Protein AF-A0A4C1YRH6-F1 (afdb_monomer)

Secondary structure (DSSP, 8-state):
-----------PPP-GGGGGGTEEEETTEEEETTT-PBP-S-S-HHHHHHHHHHH-GGGTT--HHHHHHHHHHHHHHHHHHHHHHHHHHHHHHHHHHHHHHHHHHHT--TTHIIIIIHHHHHHHHHHHT-HHHHHHHHTS---HHHHHHHHHHHHHHHHHHHHHHHTTS--EEEEEEEE-TTS-EEEEEEEEEEETTEEEEEEEEEEE--S---HHHHHHHHHHHHHHH--------------

Solvent-accessible surface area (backbone atoms only — not comparable to full-atom values): 14212 Å² total; per-residue (Å²): 141,83,83,81,79,79,77,78,78,77,79,53,68,87,56,82,72,40,36,57,48,35,37,43,77,55,96,87,37,43,28,32,72,85,80,67,48,75,45,94,59,75,68,40,67,72,59,48,42,49,46,30,50,72,79,35,56,97,55,54,87,52,55,51,67,60,34,52,55,50,49,51,52,51,52,51,51,50,51,50,50,51,50,52,52,50,54,51,53,50,50,39,52,49,50,38,46,53,52,24,49,52,37,57,74,71,72,49,66,50,53,47,37,45,76,43,52,49,55,54,55,35,53,52,32,38,73,76,73,31,63,69,60,20,56,58,57,66,68,40,61,38,43,41,71,48,25,46,49,46,39,51,51,52,53,49,50,55,50,50,53,51,50,59,52,54,62,75,46,74,67,48,75,47,78,48,82,47,61,49,97,85,66,48,49,24,42,38,30,38,36,39,31,74,52,95,97,42,79,45,75,47,79,76,45,77,43,78,51,93,78,72,84,49,71,68,53,50,51,53,52,47,56,59,48,50,60,74,74,40,91,62,84,79,76,80,77,80,82,78,81,81,130

Structure (mmCIF, N/CA/C/O backbone):
data_AF-A0A4C1YRH6-F1
#
_entry.id   AF-A0A4C1YRH6-F1
#
loop_
_atom_site.group_PDB
_atom_site.id
_atom_site.type_symbol
_atom_site.label_atom_id
_atom_site.label_alt_id
_atom_site.label_comp_id
_atom_site.label_asym_id
_atom_site.label_entity_id
_atom_site.label_seq_id
_atom_site.pdbx_PDB_ins_code
_atom_site.Cartn_x
_atom_site.Cartn_y
_atom_site.Cartn_z
_atom_site.occupancy
_atom_site.B_iso_or_equiv
_atom_site.auth_seq_id
_atom_site.auth_comp_id
_atom_site.auth_asym_id
_atom_site.auth_atom_id
_atom_site.pdbx_PDB_model_num
ATOM 1 N N . MET A 1 1 ? 69.753 -11.108 -7.682 1.00 41.31 1 MET A N 1
ATOM 2 C CA . MET A 1 1 ? 68.999 -9.866 -7.962 1.00 41.31 1 MET A CA 1
ATOM 3 C C . MET A 1 1 ? 68.171 -10.077 -9.214 1.00 41.31 1 MET A C 1
ATOM 5 O O . MET A 1 1 ? 68.754 -10.371 -10.244 1.00 41.31 1 MET A O 1
ATOM 9 N N . SER A 1 2 ? 66.847 -9.977 -9.131 1.00 33.50 2 SER A N 1
ATOM 10 C CA . SER A 1 2 ? 65.949 -9.748 -10.276 1.00 33.50 2 SER A CA 1
ATOM 11 C C . SER A 1 2 ? 64.596 -9.346 -9.700 1.00 33.50 2 SER A C 1
ATOM 13 O O . SER A 1 2 ? 63.724 -10.175 -9.471 1.00 33.50 2 SER A O 1
ATOM 15 N N . SER A 1 3 ? 64.490 -8.066 -9.344 1.00 31.69 3 SER A N 1
ATOM 16 C CA . SER A 1 3 ? 63.248 -7.467 -8.865 1.00 31.69 3 SER A CA 1
ATOM 17 C C . SER A 1 3 ? 62.354 -7.217 -10.076 1.00 31.69 3 SER A C 1
ATOM 19 O O . SER A 1 3 ? 62.693 -6.413 -10.944 1.00 31.69 3 SER A O 1
ATOM 21 N N . SER A 1 4 ? 61.248 -7.951 -10.168 1.00 37.53 4 SER A N 1
ATOM 22 C CA . SER A 1 4 ? 60.221 -7.765 -11.189 1.00 37.53 4 SER A CA 1
ATOM 23 C C . SER A 1 4 ? 59.503 -6.445 -10.909 1.00 37.53 4 SER A C 1
ATOM 25 O O . SER A 1 4 ? 58.687 -6.337 -9.993 1.00 37.53 4 SER A O 1
ATOM 27 N N . THR A 1 5 ? 59.826 -5.403 -11.669 1.00 35.78 5 THR A N 1
ATOM 28 C CA . THR A 1 5 ? 59.147 -4.112 -11.575 1.00 35.78 5 THR A CA 1
ATOM 29 C C . THR A 1 5 ? 57.737 -4.237 -12.149 1.00 35.78 5 THR A C 1
ATOM 31 O O . THR A 1 5 ? 57.513 -4.175 -13.354 1.00 35.78 5 THR A O 1
ATOM 34 N N . VAL A 1 6 ? 56.749 -4.395 -11.266 1.00 40.41 6 VAL A N 1
ATOM 35 C CA . VAL A 1 6 ? 55.335 -4.221 -11.612 1.00 40.41 6 VAL A CA 1
ATOM 36 C C . VAL A 1 6 ? 55.138 -2.761 -12.024 1.00 40.41 6 VAL A C 1
ATOM 38 O O . VAL A 1 6 ? 55.092 -1.859 -11.183 1.00 40.41 6 VAL A O 1
ATOM 41 N N . SER A 1 7 ? 55.048 -2.502 -13.331 1.00 42.25 7 SER A N 1
ATOM 42 C CA . SER A 1 7 ? 54.717 -1.174 -13.839 1.00 42.25 7 SER A CA 1
ATOM 43 C C . SER A 1 7 ? 53.292 -0.830 -13.406 1.00 42.25 7 SER A C 1
ATOM 45 O O . SER A 1 7 ? 52.324 -1.374 -13.939 1.00 42.25 7 SER A O 1
ATOM 47 N N . LYS A 1 8 ? 53.142 0.075 -12.435 1.00 42.75 8 LYS A N 1
ATOM 48 C CA . LYS A 1 8 ? 51.844 0.668 -12.099 1.00 42.75 8 LYS A CA 1
ATOM 49 C C . LYS A 1 8 ? 51.336 1.415 -13.334 1.00 42.75 8 LYS A C 1
ATOM 51 O O . LYS A 1 8 ? 51.821 2.503 -13.647 1.00 42.75 8 LYS A O 1
ATOM 56 N N . THR A 1 9 ? 50.381 0.842 -14.061 1.00 50.62 9 THR A N 1
ATOM 57 C CA . THR A 1 9 ? 49.730 1.500 -15.197 1.00 50.62 9 THR A CA 1
ATOM 58 C C . THR A 1 9 ? 49.014 2.742 -14.673 1.00 50.62 9 THR A C 1
ATOM 60 O O . THR A 1 9 ? 47.982 2.649 -14.011 1.00 50.62 9 THR A O 1
ATOM 63 N N . LYS A 1 10 ? 49.582 3.928 -14.926 1.00 55.44 10 LYS A N 1
ATOM 64 C CA . LYS A 1 10 ? 48.948 5.209 -14.588 1.00 55.44 10 LYS A CA 1
ATOM 65 C C . LYS A 1 10 ? 47.578 5.264 -15.273 1.00 55.44 10 LYS A C 1
ATOM 67 O O . LYS A 1 10 ? 47.508 5.362 -16.500 1.00 55.44 10 LYS A O 1
ATOM 72 N N . LYS A 1 11 ? 46.492 5.200 -14.494 1.00 59.91 11 LYS A N 1
ATOM 73 C CA . LYS A 1 11 ? 45.141 5.479 -14.994 1.00 59.91 11 LYS A CA 1
ATOM 74 C C . LYS A 1 11 ? 45.103 6.947 -15.422 1.00 59.91 11 LYS A C 1
ATOM 76 O O . LYS A 1 11 ? 45.266 7.841 -14.595 1.00 59.91 11 LYS A O 1
ATOM 81 N N . ARG A 1 12 ? 44.976 7.183 -16.728 1.00 68.00 12 ARG A N 1
ATOM 82 C CA . ARG A 1 12 ? 44.814 8.528 -17.294 1.00 68.00 12 ARG A CA 1
ATOM 83 C C . ARG A 1 12 ? 43.422 9.036 -16.917 1.00 68.00 12 ARG A C 1
ATOM 85 O O . ARG A 1 12 ? 42.456 8.296 -17.085 1.00 68.00 12 ARG A O 1
ATOM 92 N N . LYS A 1 13 ? 43.352 10.249 -16.367 1.00 74.88 13 LYS A N 1
ATOM 93 C CA . LYS A 1 13 ? 42.086 10.928 -16.063 1.00 74.88 13 LYS A CA 1
ATOM 94 C C . LYS A 1 13 ? 41.478 11.481 -17.353 1.00 74.88 13 LYS A C 1
ATOM 96 O O . LYS A 1 13 ? 42.197 11.655 -18.337 1.00 74.88 13 LYS A O 1
ATOM 101 N N . TYR A 1 14 ? 40.172 11.714 -17.335 1.00 79.00 14 TYR A N 1
ATOM 102 C CA . TYR A 1 14 ? 39.481 12.384 -18.427 1.00 79.00 14 TYR A CA 1
ATOM 103 C C . TYR A 1 14 ? 40.008 13.812 -18.614 1.00 79.00 14 TYR A C 1
ATOM 105 O O . TYR A 1 14 ? 40.343 14.486 -17.639 1.00 79.00 14 TYR A O 1
ATOM 113 N N . ASP A 1 15 ? 40.080 14.241 -19.869 1.00 80.50 15 ASP A N 1
ATOM 114 C CA . ASP A 1 15 ? 40.442 15.593 -20.275 1.00 80.50 15 ASP A CA 1
ATOM 115 C C . ASP A 1 15 ? 39.288 16.152 -21.111 1.00 80.50 15 ASP A C 1
ATOM 117 O O . ASP A 1 15 ? 38.796 15.488 -22.024 1.00 80.50 15 ASP A O 1
ATOM 121 N N . GLU A 1 16 ? 38.847 17.368 -20.805 1.00 79.38 16 GLU A N 1
ATOM 122 C CA . GLU A 1 16 ? 37.701 18.013 -21.453 1.00 79.38 16 GLU A CA 1
ATOM 123 C C . GLU A 1 16 ? 37.927 18.261 -22.957 1.00 79.38 16 GLU A C 1
ATOM 125 O O . GLU A 1 16 ? 36.982 18.358 -23.743 1.00 79.38 16 GLU A O 1
ATOM 130 N N . SER A 1 17 ? 39.186 18.274 -23.410 1.00 81.06 17 SER A N 1
ATOM 131 C CA . SER A 1 17 ? 39.515 18.281 -24.836 1.00 81.06 17 SER A CA 1
ATOM 132 C C . SER A 1 17 ? 39.021 17.030 -25.569 1.00 81.06 17 SER A C 1
ATOM 134 O O . SER A 1 17 ? 38.846 17.082 -26.787 1.00 81.06 17 SER A O 1
ATOM 136 N N . TYR A 1 18 ? 38.730 15.924 -24.875 1.00 84.25 18 TYR A N 1
ATOM 137 C CA . TYR A 1 18 ? 38.258 14.679 -25.492 1.00 84.25 18 TYR A CA 1
ATOM 138 C C . TYR A 1 18 ? 36.834 14.770 -26.044 1.00 84.25 18 TYR A C 1
ATOM 140 O O . TYR A 1 18 ? 36.480 13.979 -26.922 1.00 84.25 18 TYR A O 1
ATOM 148 N N . ILE A 1 19 ? 36.078 15.802 -25.656 1.00 83.44 19 ILE A N 1
ATOM 149 C CA . ILE A 1 19 ? 34.809 16.168 -26.298 1.00 83.44 19 ILE A CA 1
ATOM 150 C C . ILE A 1 19 ? 35.025 16.431 -27.794 1.00 83.44 19 ILE A C 1
ATOM 152 O O . ILE A 1 19 ? 34.205 16.023 -28.609 1.00 83.44 19 ILE A O 1
ATOM 156 N N . SER A 1 20 ? 36.167 17.011 -28.188 1.00 82.19 20 SER A N 1
ATOM 157 C CA . SER A 1 20 ? 36.500 17.233 -29.608 1.00 82.19 20 SER A CA 1
ATOM 158 C C . SER A 1 20 ? 36.723 15.941 -30.403 1.00 82.19 20 SER A C 1
ATOM 160 O O . SER A 1 20 ? 36.673 15.962 -31.627 1.00 82.19 20 SER A O 1
ATOM 162 N N . PHE A 1 21 ? 36.935 14.815 -29.715 1.00 83.62 21 PHE A N 1
ATOM 163 C CA . PHE A 1 21 ? 36.987 13.484 -30.320 1.00 83.62 21 PHE A CA 1
ATOM 164 C C . PHE A 1 21 ? 35.653 12.728 -30.178 1.00 83.62 21 PHE A C 1
ATOM 166 O O . PHE A 1 21 ? 35.574 11.563 -30.561 1.00 83.62 21 PHE A O 1
ATOM 173 N N . GLY A 1 22 ? 34.616 13.363 -29.618 1.00 84.31 22 GLY A N 1
ATOM 174 C CA . GLY A 1 22 ? 33.291 12.783 -29.413 1.00 84.31 22 GLY A CA 1
ATOM 175 C C . GLY A 1 22 ? 33.187 11.821 -28.231 1.00 84.31 22 GLY A C 1
ATOM 176 O O . GLY A 1 22 ? 32.417 10.863 -28.315 1.00 84.31 22 GLY A O 1
ATOM 177 N N . PHE A 1 23 ? 33.949 12.036 -27.153 1.00 87.12 23 PHE A N 1
ATOM 178 C CA . PHE A 1 23 ? 33.948 11.166 -25.970 1.00 87.12 23 PHE A CA 1
ATOM 179 C C . PHE A 1 23 ? 33.550 11.883 -24.683 1.00 87.12 23 PHE A C 1
ATOM 181 O O . PHE A 1 23 ? 33.969 13.013 -24.465 1.00 87.12 23 PHE A O 1
ATOM 188 N N . LEU A 1 24 ? 32.801 11.178 -23.830 1.00 84.88 24 LEU A N 1
ATOM 189 C CA . LEU A 1 24 ? 32.438 11.569 -22.463 1.00 84.88 24 LEU A CA 1
ATOM 190 C C . LEU A 1 24 ? 33.112 10.654 -21.443 1.00 84.88 24 LEU A C 1
ATOM 192 O O . LEU A 1 24 ? 33.399 9.492 -21.745 1.00 84.88 24 LEU A O 1
ATOM 196 N N . ASP A 1 25 ? 33.303 11.151 -20.223 1.00 82.62 25 ASP A N 1
ATOM 197 C CA . ASP A 1 25 ? 33.643 10.296 -19.088 1.00 82.62 25 ASP A CA 1
ATOM 198 C C . ASP A 1 25 ? 32.386 9.656 -18.496 1.00 82.62 25 ASP A C 1
ATOM 200 O O . ASP A 1 25 ? 31.409 10.334 -18.185 1.00 82.62 25 ASP A O 1
ATOM 204 N N . SER A 1 26 ? 32.432 8.346 -18.289 1.00 78.56 26 SER A N 1
ATOM 205 C CA . SER A 1 26 ? 31.440 7.605 -17.520 1.00 78.56 26 SER A CA 1
ATOM 206 C C . SER A 1 26 ? 32.152 6.799 -16.448 1.00 78.56 26 SER A C 1
ATOM 208 O O . SER A 1 26 ? 32.605 5.677 -16.690 1.00 78.56 26 SER A O 1
ATOM 210 N N . ASN A 1 27 ? 32.244 7.374 -15.248 1.00 76.38 27 ASN A N 1
ATOM 211 C CA . ASN A 1 27 ? 32.868 6.760 -14.074 1.00 76.38 27 ASN A CA 1
ATOM 212 C C . ASN A 1 27 ? 34.304 6.257 -14.338 1.00 76.38 27 ASN A C 1
ATOM 214 O O . ASN A 1 27 ? 34.690 5.173 -13.895 1.00 76.38 27 ASN A O 1
ATOM 218 N N . GLY A 1 28 ? 35.106 7.038 -15.069 1.00 75.44 28 GLY A N 1
ATOM 219 C CA . GLY A 1 28 ? 36.503 6.731 -15.375 1.00 75.44 28 GLY A CA 1
ATOM 220 C C . GLY A 1 28 ? 36.717 5.893 -16.639 1.00 75.44 28 GLY A C 1
ATOM 221 O O . GLY A 1 28 ? 37.824 5.384 -16.834 1.00 75.44 28 GLY A O 1
ATOM 222 N N . SER A 1 29 ? 35.690 5.736 -17.482 1.00 79.56 29 SER A N 1
ATOM 223 C CA . SER A 1 29 ? 35.750 5.023 -18.767 1.00 79.56 29 SER A CA 1
ATOM 224 C C . SER A 1 29 ? 35.198 5.887 -19.909 1.00 79.56 29 SER A C 1
ATOM 226 O O . SER A 1 29 ? 34.144 6.500 -19.732 1.00 79.56 29 SER A O 1
ATOM 228 N N . PRO A 1 30 ? 35.869 5.952 -21.078 1.00 82.38 30 PRO A N 1
ATOM 229 C CA . PRO A 1 30 ? 35.421 6.798 -22.178 1.00 82.38 30 PRO A CA 1
ATOM 230 C C . PRO A 1 30 ? 34.230 6.162 -22.899 1.00 82.38 30 PRO A C 1
ATOM 232 O O . PRO A 1 30 ? 34.324 5.026 -23.374 1.00 82.38 30 PRO A O 1
ATOM 235 N N . ILE A 1 31 ? 33.137 6.914 -23.030 1.00 84.75 31 ILE A N 1
ATOM 236 C CA . ILE A 1 31 ? 31.982 6.563 -23.868 1.00 84.75 31 ILE A CA 1
ATOM 237 C C . ILE A 1 31 ? 32.009 7.415 -25.129 1.00 84.75 31 ILE A C 1
ATOM 239 O O . ILE A 1 31 ? 32.045 8.642 -25.046 1.00 84.75 31 ILE A O 1
ATOM 243 N N . CYS A 1 32 ? 31.948 6.781 -26.299 1.00 87.00 32 CYS A N 1
ATOM 244 C CA . CYS A 1 32 ? 31.736 7.512 -27.546 1.00 87.00 32 CYS A CA 1
ATOM 245 C C . CYS A 1 32 ? 30.287 8.016 -27.628 1.00 87.00 32 CYS A C 1
ATOM 247 O O . CYS A 1 32 ? 29.346 7.231 -27.532 1.00 87.00 32 CYS A O 1
ATOM 249 N N . MET A 1 33 ? 30.089 9.310 -27.872 1.00 84.94 33 MET A N 1
ATOM 250 C CA . MET A 1 33 ? 28.762 9.930 -27.983 1.00 84.94 33 MET A CA 1
ATOM 251 C C . MET A 1 33 ? 27.983 9.475 -29.229 1.00 84.94 33 MET A C 1
ATOM 253 O O . MET A 1 33 ? 26.755 9.516 -29.250 1.00 84.94 33 MET A O 1
ATOM 257 N N . LEU A 1 34 ? 28.683 9.032 -30.276 1.00 84.31 34 LEU A N 1
ATOM 258 C CA . LEU A 1 34 ? 28.072 8.667 -31.554 1.00 84.31 34 LEU A CA 1
ATOM 259 C C . LEU A 1 34 ? 27.558 7.220 -31.559 1.00 84.31 34 LEU A C 1
ATOM 261 O O . LEU A 1 34 ? 26.408 6.988 -31.925 1.00 84.31 34 LEU A O 1
ATOM 265 N N . CYS A 1 35 ? 28.371 6.255 -31.112 1.00 85.31 35 CYS A N 1
ATOM 266 C CA . CYS A 1 35 ? 27.980 4.838 -31.050 1.00 85.31 35 CYS A CA 1
ATOM 267 C C . CYS A 1 35 ? 27.587 4.336 -29.655 1.00 85.31 35 CYS A C 1
ATOM 269 O O . CYS A 1 35 ? 27.164 3.188 -29.532 1.00 85.31 35 CYS A O 1
ATOM 271 N N . LYS A 1 36 ? 27.727 5.153 -28.602 1.00 78.69 36 LYS A N 1
ATOM 272 C CA . LYS A 1 36 ? 27.470 4.777 -27.197 1.00 78.69 36 LYS A CA 1
ATOM 273 C C . LYS A 1 36 ? 28.302 3.581 -26.707 1.00 78.69 36 LYS A C 1
ATOM 275 O O . LYS A 1 36 ? 27.955 2.956 -25.708 1.00 78.69 36 LYS A O 1
ATOM 280 N N . LEU A 1 37 ? 29.404 3.263 -27.391 1.00 80.69 37 LEU A N 1
ATOM 281 C CA . LEU A 1 37 ? 30.294 2.169 -27.020 1.00 80.69 37 LEU A CA 1
ATOM 282 C C . LEU A 1 37 ? 31.216 2.603 -25.870 1.00 80.69 37 LEU A C 1
ATOM 284 O O . LEU A 1 37 ? 31.901 3.626 -25.967 1.00 80.69 37 LEU A O 1
ATOM 288 N N . LEU A 1 38 ? 31.257 1.797 -24.807 1.00 73.56 38 LEU A N 1
ATOM 289 C CA . LEU A 1 38 ? 32.260 1.890 -23.746 1.00 73.56 38 LEU A CA 1
ATOM 290 C C . LEU A 1 38 ? 33.590 1.334 -24.259 1.00 73.56 38 LEU A C 1
ATOM 292 O O . LEU A 1 38 ? 33.684 0.158 -24.617 1.00 73.56 38 LEU A O 1
ATOM 296 N N . LEU A 1 39 ? 34.633 2.163 -24.289 1.00 70.06 39 LEU A N 1
ATOM 297 C CA . LEU A 1 39 ? 35.967 1.707 -24.666 1.00 70.06 39 LEU A CA 1
ATOM 298 C C . LEU A 1 39 ? 36.726 1.211 -23.430 1.00 70.06 39 LEU A C 1
ATOM 300 O O . LEU A 1 39 ? 37.077 1.989 -22.550 1.00 70.06 39 LEU A O 1
ATOM 304 N N . ASN A 1 40 ? 37.102 -0.071 -23.426 1.00 62.00 40 ASN A N 1
ATOM 305 C CA . ASN A 1 40 ? 37.988 -0.668 -22.409 1.00 62.00 40 ASN A CA 1
ATOM 306 C C . ASN A 1 40 ? 39.442 -0.153 -22.481 1.00 62.00 40 ASN A C 1
ATOM 308 O O . ASN A 1 40 ? 40.314 -0.582 -21.723 1.00 62.00 40 ASN A O 1
ATOM 312 N N . SER A 1 41 ? 39.751 0.726 -23.434 1.00 59.50 41 SER A N 1
ATOM 313 C CA . SER A 1 41 ? 41.084 1.287 -23.598 1.00 59.50 41 SER A CA 1
ATOM 314 C C . SER A 1 41 ? 41.354 2.406 -22.595 1.00 59.50 41 SER A C 1
ATOM 316 O O . SER A 1 41 ? 40.472 3.201 -22.292 1.00 59.50 41 SER A O 1
ATOM 318 N N . SER A 1 42 ? 42.614 2.529 -22.157 1.00 61.19 42 SER A N 1
ATOM 319 C CA . SER A 1 42 ? 43.102 3.717 -21.445 1.00 61.19 42 SER A CA 1
ATOM 320 C C . SER A 1 42 ? 42.629 5.011 -22.126 1.00 61.19 42 SER A C 1
ATOM 322 O O . SER A 1 42 ? 42.597 5.042 -23.356 1.00 61.19 42 SER A O 1
ATOM 324 N N . MET A 1 43 ? 42.306 6.055 -21.340 1.00 71.81 43 MET A N 1
ATOM 325 C CA . MET A 1 43 ? 41.968 7.436 -21.760 1.00 71.81 43 MET A CA 1
ATOM 326 C C . MET A 1 43 ? 43.113 8.101 -22.548 1.00 71.81 43 MET A C 1
ATOM 328 O O . MET A 1 43 ? 43.734 9.076 -22.141 1.00 71.81 43 MET A O 1
ATOM 332 N N . ALA A 1 44 ? 43.523 7.479 -23.641 1.00 81.06 44 ALA A N 1
ATOM 333 C CA . ALA A 1 44 ? 44.635 7.856 -24.474 1.00 81.06 44 ALA A CA 1
ATOM 334 C C . ALA A 1 44 ? 44.075 8.566 -25.697 1.00 81.06 44 ALA A C 1
ATOM 336 O O . ALA A 1 44 ? 43.437 7.926 -26.531 1.00 81.06 44 ALA A O 1
ATOM 337 N N . SER A 1 45 ? 44.371 9.858 -25.824 1.00 81.50 45 SER A N 1
ATOM 338 C CA . SER A 1 45 ? 43.912 10.710 -26.928 1.00 81.50 45 SER A CA 1
ATOM 339 C C . SER A 1 45 ? 44.073 10.064 -28.310 1.00 81.50 45 SER A C 1
ATOM 341 O O . SER A 1 45 ? 43.134 10.065 -29.096 1.00 81.50 45 SER A O 1
ATOM 343 N N . ALA A 1 46 ? 45.214 9.422 -28.586 1.00 83.81 46 ALA A N 1
ATOM 344 C CA . ALA A 1 46 ? 45.460 8.730 -29.855 1.00 83.81 46 ALA A CA 1
ATOM 345 C C . ALA A 1 46 ? 44.476 7.574 -30.131 1.00 83.81 46 ALA A C 1
ATOM 347 O O . ALA A 1 46 ? 44.096 7.350 -31.277 1.00 83.81 46 ALA A O 1
ATOM 348 N N . LYS A 1 47 ? 44.040 6.844 -29.095 1.00 85.00 47 LYS A N 1
ATOM 349 C CA . LYS A 1 47 ? 43.077 5.739 -29.235 1.00 85.00 47 LYS A CA 1
ATOM 350 C C . LYS A 1 47 ? 41.656 6.256 -29.439 1.00 85.00 47 LYS A C 1
ATOM 352 O O . LYS A 1 47 ? 40.950 5.731 -30.292 1.00 85.00 47 LYS A O 1
ATOM 357 N N . LEU A 1 48 ? 41.272 7.295 -28.694 1.00 85.88 48 LEU A N 1
ATOM 358 C CA . LEU A 1 48 ? 39.975 7.961 -28.845 1.00 85.88 48 LEU A CA 1
ATOM 359 C C . LEU A 1 48 ? 39.843 8.570 -30.247 1.00 85.88 48 LEU A C 1
ATOM 361 O O . LEU A 1 48 ? 38.880 8.294 -30.955 1.00 85.88 48 LEU A O 1
ATOM 365 N N . ARG A 1 49 ? 40.875 9.290 -30.708 1.00 86.06 49 ARG A N 1
ATOM 366 C CA . ARG A 1 49 ? 40.933 9.829 -32.072 1.00 86.06 49 ARG A CA 1
ATOM 367 C C . ARG A 1 49 ? 40.838 8.728 -33.126 1.00 86.06 49 ARG A C 1
ATOM 369 O O . ARG A 1 49 ? 40.002 8.823 -34.013 1.00 86.06 49 ARG A O 1
ATOM 376 N N . ARG A 1 50 ? 41.626 7.653 -32.997 1.00 88.00 50 ARG A N 1
ATOM 377 C CA . ARG A 1 50 ? 41.563 6.520 -33.933 1.00 88.00 50 ARG A CA 1
ATOM 378 C C . ARG A 1 50 ? 40.162 5.911 -33.998 1.00 88.00 50 ARG A C 1
ATOM 380 O O . ARG A 1 50 ? 39.719 5.555 -35.083 1.00 88.00 50 ARG A O 1
ATOM 387 N N . HIS A 1 51 ? 39.465 5.779 -32.868 1.00 88.62 51 HIS A N 1
ATOM 388 C CA . HIS A 1 51 ? 38.085 5.293 -32.863 1.00 88.62 51 HIS A CA 1
ATOM 389 C C . HIS A 1 51 ? 37.159 6.218 -33.659 1.00 88.62 51 HIS A C 1
ATOM 391 O O . HIS A 1 51 ? 36.439 5.723 -34.519 1.00 88.62 51 HIS A O 1
ATOM 397 N N . LEU A 1 52 ? 37.220 7.538 -33.440 1.00 87.56 52 LEU A N 1
ATOM 398 C CA . LEU A 1 52 ? 36.437 8.497 -34.227 1.00 87.56 52 LEU A CA 1
ATOM 399 C C 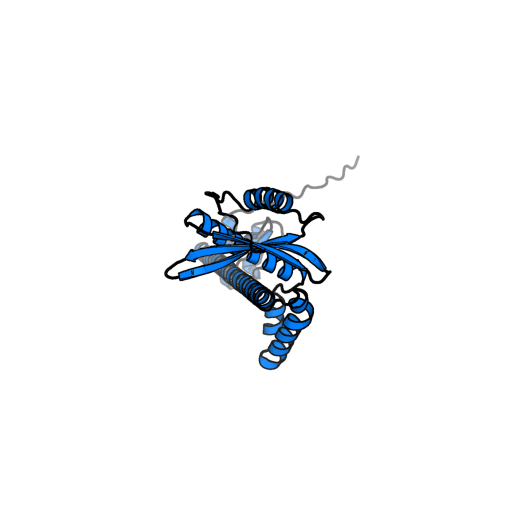. LEU A 1 52 ? 36.726 8.345 -35.729 1.00 87.56 52 LEU A C 1
ATOM 401 O O . LEU A 1 52 ? 35.803 8.209 -36.518 1.00 87.56 52 LEU A O 1
ATOM 405 N N . GLU A 1 53 ? 37.998 8.290 -36.120 1.00 88.81 53 GLU A N 1
ATOM 406 C CA . GLU A 1 53 ? 38.397 8.218 -37.532 1.00 88.81 53 GLU A CA 1
ATOM 407 C C . GLU A 1 53 ? 38.007 6.903 -38.220 1.00 88.81 53 GLU A C 1
ATOM 409 O O . GLU A 1 53 ? 37.725 6.898 -39.414 1.00 88.81 53 GLU A O 1
ATOM 414 N N . THR A 1 54 ? 38.018 5.788 -37.486 1.00 89.44 54 THR A N 1
ATOM 415 C CA . THR A 1 54 ? 37.790 4.450 -38.060 1.00 89.44 54 THR A CA 1
ATOM 416 C C . THR A 1 54 ? 36.341 3.989 -37.969 1.00 89.44 54 THR A C 1
ATOM 418 O O . THR A 1 54 ? 35.860 3.328 -38.883 1.00 89.44 54 THR A O 1
ATOM 421 N N . VAL A 1 55 ? 35.639 4.327 -36.884 1.00 88.00 55 VAL A N 1
ATOM 422 C CA . VAL A 1 55 ? 34.248 3.913 -36.634 1.00 88.00 55 VAL A CA 1
ATOM 423 C C . VAL A 1 55 ? 33.260 4.983 -37.104 1.00 88.00 55 VAL A C 1
ATOM 425 O O . VAL A 1 55 ? 32.136 4.664 -37.487 1.00 88.00 55 VAL A O 1
ATOM 428 N N . HIS A 1 56 ? 33.675 6.252 -37.113 1.00 89.94 56 HIS A N 1
ATOM 429 C CA . HIS A 1 56 ? 32.835 7.397 -37.464 1.00 89.94 56 HIS A CA 1
ATOM 430 C C . HIS A 1 56 ? 33.519 8.340 -38.476 1.00 89.94 56 HIS A C 1
ATOM 432 O O . HIS A 1 56 ? 33.642 9.538 -38.199 1.00 89.94 56 HIS A O 1
ATOM 438 N N . PRO A 1 57 ? 33.933 7.844 -39.661 1.00 87.38 57 PRO A N 1
ATOM 439 C CA . PRO A 1 57 ? 34.663 8.644 -40.653 1.00 87.38 57 PRO A CA 1
ATOM 440 C C . PRO A 1 57 ? 33.901 9.913 -41.070 1.00 87.38 57 PRO A C 1
ATOM 442 O O . PRO A 1 57 ? 34.495 10.980 -41.181 1.00 87.38 57 PRO A O 1
ATOM 445 N N . GLU A 1 58 ? 32.571 9.829 -41.159 1.00 87.94 58 GLU A N 1
ATOM 446 C CA . GLU A 1 58 ? 31.640 10.938 -41.444 1.00 87.94 58 GLU A CA 1
ATOM 447 C C . GLU A 1 58 ? 31.744 12.119 -40.455 1.00 87.94 58 GLU A C 1
ATOM 449 O O . GLU A 1 58 ? 31.314 13.242 -40.730 1.00 87.94 58 GLU A O 1
ATOM 454 N N . SER A 1 59 ? 32.251 11.852 -39.248 1.00 84.38 59 SER A N 1
ATOM 455 C CA . SER A 1 59 ? 32.330 12.810 -38.142 1.00 84.38 59 SER A CA 1
ATOM 456 C C . SER A 1 59 ? 33.762 13.240 -37.811 1.00 84.38 59 SER A C 1
ATOM 458 O O . SER A 1 59 ? 33.950 14.006 -36.870 1.00 84.38 59 SER A O 1
ATOM 460 N N . LYS A 1 60 ? 34.763 12.782 -38.577 1.00 82.88 60 LYS A N 1
ATOM 461 C CA . LYS A 1 60 ? 36.188 13.051 -38.330 1.00 82.88 60 LYS A CA 1
ATOM 462 C C . LYS A 1 60 ? 36.537 14.542 -38.358 1.00 82.88 60 LYS A C 1
ATOM 464 O O . LYS A 1 60 ? 37.269 15.005 -37.490 1.00 82.88 60 LYS A O 1
ATOM 469 N N . ASP A 1 61 ? 35.993 15.276 -39.326 1.00 84.31 61 ASP A N 1
ATOM 470 C CA . ASP A 1 61 ? 36.324 16.690 -39.561 1.00 84.31 61 ASP A CA 1
ATOM 471 C C . ASP A 1 61 ? 35.304 17.655 -38.934 1.00 84.31 61 ASP A C 1
ATOM 473 O O . ASP A 1 61 ? 35.272 18.851 -39.235 1.00 84.31 61 ASP A O 1
ATOM 477 N N . LYS A 1 62 ? 34.416 17.147 -38.071 1.00 86.56 62 LYS A N 1
ATOM 478 C CA . LYS A 1 62 ? 33.426 17.981 -37.388 1.00 86.56 62 LYS A CA 1
ATOM 479 C C . LYS A 1 62 ? 34.099 18.803 -36.292 1.00 86.56 62 LYS A C 1
ATOM 481 O O . LYS A 1 62 ? 35.003 18.344 -35.600 1.00 86.56 62 LYS A O 1
ATOM 486 N N . ASN A 1 63 ? 33.640 20.041 -36.132 1.00 87.00 63 ASN A N 1
ATOM 487 C CA . ASN A 1 63 ? 34.169 20.944 -35.118 1.00 87.00 63 ASN A CA 1
ATOM 488 C C . ASN A 1 63 ? 33.695 20.558 -33.704 1.00 87.00 63 ASN A C 1
ATOM 490 O O . ASN A 1 63 ? 32.765 19.774 -33.521 1.00 87.00 63 ASN A O 1
ATOM 494 N N . LYS A 1 64 ? 34.320 21.159 -32.685 1.00 84.62 64 LYS A N 1
ATOM 495 C CA . LYS A 1 64 ? 33.962 20.936 -31.275 1.00 84.62 64 LYS A CA 1
ATOM 496 C C . LYS A 1 64 ? 32.482 21.245 -30.989 1.00 84.62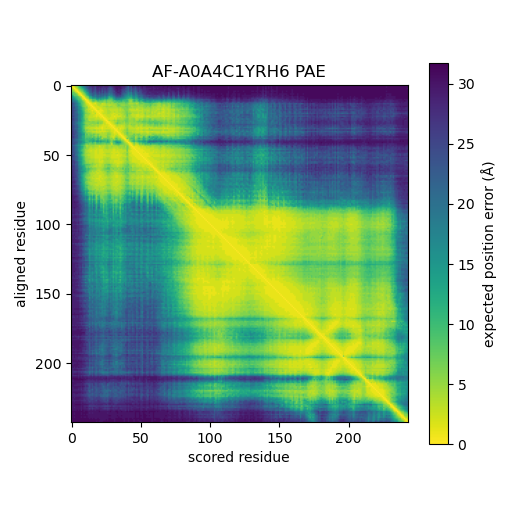 64 LYS A C 1
ATOM 498 O O . LYS A 1 64 ? 31.851 20.527 -30.222 1.00 84.62 64 LYS A O 1
ATOM 503 N N . GLU A 1 65 ? 31.920 22.247 -31.667 1.00 85.81 65 GLU A N 1
ATOM 504 C CA . GLU A 1 65 ? 30.516 22.663 -31.541 1.00 85.81 65 GLU A CA 1
ATOM 505 C C . GLU A 1 65 ? 29.521 21.553 -31.912 1.00 85.81 65 GLU A C 1
ATOM 507 O O . GLU A 1 65 ? 28.495 21.368 -31.259 1.00 85.81 65 GLU A O 1
ATOM 512 N N . PHE A 1 66 ? 29.834 20.765 -32.946 1.00 87.75 66 PHE A N 1
ATOM 513 C CA . PHE A 1 66 ? 29.033 19.606 -33.332 1.00 87.75 66 PHE A CA 1
ATOM 514 C C . PHE A 1 66 ? 28.959 18.567 -32.207 1.00 87.75 66 PHE A C 1
ATOM 516 O O . PHE A 1 66 ? 27.882 18.031 -31.932 1.00 87.75 66 PHE A O 1
ATOM 523 N N . PHE A 1 67 ? 30.088 18.299 -31.547 1.00 86.31 67 PHE A N 1
ATOM 524 C CA . PHE A 1 67 ? 30.153 17.336 -30.450 1.00 86.31 67 PHE A CA 1
ATOM 525 C C . PHE A 1 67 ? 29.482 17.857 -29.179 1.00 86.31 67 PHE A C 1
ATOM 527 O O . PHE A 1 67 ? 28.752 17.092 -28.558 1.00 86.31 67 PHE A O 1
ATOM 534 N N . PHE A 1 68 ? 29.612 19.149 -28.858 1.00 84.62 68 PHE A N 1
ATOM 535 C CA . PHE A 1 68 ? 28.850 19.771 -27.767 1.00 84.62 68 PHE A CA 1
ATOM 536 C C . PHE A 1 68 ? 27.339 19.673 -27.990 1.00 84.62 68 PHE A C 1
ATOM 538 O O . PHE A 1 68 ? 26.606 19.218 -27.116 1.00 84.62 68 PHE A O 1
ATOM 545 N N . ARG A 1 69 ? 26.854 19.981 -29.199 1.00 86.31 69 ARG A N 1
ATOM 546 C CA . ARG A 1 69 ? 25.429 19.811 -29.526 1.00 86.31 69 ARG A CA 1
ATOM 547 C C . ARG A 1 69 ? 24.979 18.353 -29.393 1.00 86.31 69 ARG A C 1
ATOM 549 O O . ARG A 1 69 ? 23.843 18.080 -29.008 1.00 86.31 69 ARG A O 1
ATOM 556 N N . LYS A 1 70 ? 25.843 17.395 -29.741 1.00 85.44 70 LYS A N 1
ATOM 557 C CA . LYS A 1 70 ? 25.550 15.963 -29.584 1.00 85.44 70 LYS A CA 1
ATOM 558 C C . LYS A 1 70 ? 25.522 15.527 -28.123 1.00 85.44 70 LYS A C 1
ATOM 560 O O . LYS A 1 70 ? 24.650 14.739 -27.763 1.00 85.44 70 LYS A O 1
ATOM 565 N N . GLU A 1 71 ? 26.420 16.047 -27.299 1.00 84.44 71 GLU A N 1
ATOM 566 C CA . GLU A 1 71 ? 26.414 15.860 -25.850 1.00 84.44 71 GLU A CA 1
ATOM 567 C C . GLU A 1 71 ? 25.113 16.380 -25.231 1.00 84.44 71 GLU A C 1
ATOM 569 O O . GLU A 1 71 ? 24.428 15.629 -24.535 1.00 84.44 71 GLU A O 1
ATOM 574 N N . GLU A 1 72 ? 24.704 17.608 -25.560 1.00 85.00 72 GLU A N 1
ATOM 575 C CA . GLU A 1 72 ? 23.439 18.183 -25.093 1.00 85.00 72 GLU A CA 1
ATOM 576 C C . GLU A 1 72 ? 22.238 17.322 -25.492 1.00 85.00 72 GLU A C 1
ATOM 578 O O . GLU A 1 72 ? 21.395 17.014 -24.652 1.00 85.00 72 GLU A O 1
ATOM 583 N N . GLN A 1 73 ? 22.180 16.851 -26.743 1.00 85.31 73 GLN A N 1
ATOM 584 C CA . GLN A 1 73 ? 21.119 15.944 -27.201 1.00 85.31 73 GLN A CA 1
ATOM 585 C C . GLN A 1 73 ? 21.077 14.637 -26.398 1.00 85.31 73 GLN A C 1
ATOM 587 O O . GLN A 1 73 ? 19.993 14.132 -26.092 1.00 85.31 73 GLN A O 1
ATOM 592 N N . LEU A 1 74 ? 22.235 14.064 -26.062 1.00 82.25 74 LEU A N 1
ATOM 593 C CA . LEU A 1 74 ? 22.314 12.844 -25.258 1.00 82.25 74 LEU A CA 1
ATOM 594 C C . LEU A 1 74 ? 21.858 13.085 -23.821 1.00 82.25 74 LEU A C 1
ATOM 596 O O . LEU A 1 74 ? 21.069 12.291 -23.307 1.00 82.25 74 LEU A O 1
ATOM 600 N N . LEU A 1 75 ? 22.317 14.169 -23.196 1.00 82.38 75 LEU A N 1
ATOM 601 C CA . LEU A 1 75 ? 21.916 14.560 -21.845 1.00 82.38 75 LEU A CA 1
ATOM 602 C C . LEU A 1 75 ? 20.415 14.842 -21.779 1.00 82.38 75 LEU A C 1
ATOM 604 O O . LEU A 1 75 ? 19.742 14.368 -20.869 1.00 82.38 75 LEU A O 1
ATOM 608 N N . GLU A 1 76 ? 19.871 15.546 -22.767 1.00 84.44 76 GLU A N 1
ATOM 609 C CA . GLU A 1 76 ? 18.443 15.834 -22.861 1.00 84.44 76 GLU A CA 1
ATOM 610 C C . GLU A 1 76 ? 17.625 14.550 -23.051 1.00 84.44 76 GLU A C 1
ATOM 612 O O . GLU A 1 76 ? 16.627 14.324 -22.370 1.00 84.44 76 GLU A O 1
ATOM 617 N N . THR A 1 77 ? 18.092 13.627 -23.895 1.00 81.81 77 THR A N 1
ATOM 618 C CA . THR A 1 77 ? 17.462 12.305 -24.045 1.00 81.81 77 THR A CA 1
ATOM 619 C C . THR A 1 77 ? 17.494 11.514 -22.733 1.00 81.81 77 THR A C 1
ATOM 621 O O . THR A 1 77 ? 16.499 10.889 -22.367 1.00 81.81 77 THR A O 1
ATOM 624 N N . GLN A 1 78 ? 18.609 11.546 -21.994 1.00 80.62 78 GLN A N 1
ATOM 625 C CA . GLN A 1 78 ? 18.720 10.894 -20.686 1.00 80.62 78 GLN A CA 1
ATOM 626 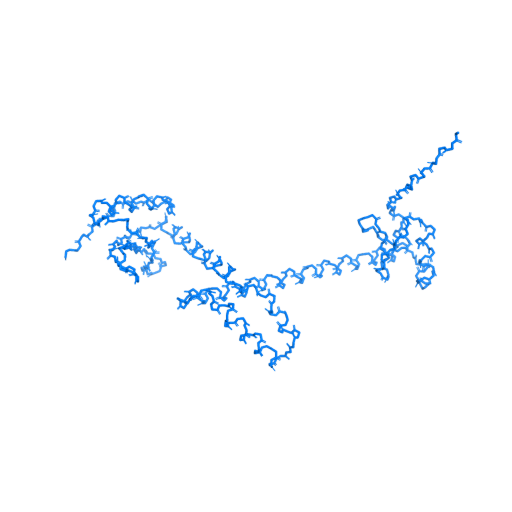C C . GLN A 1 78 ? 17.761 11.506 -19.662 1.00 80.62 78 GLN A C 1
ATOM 628 O O . GLN A 1 78 ? 17.029 10.762 -19.007 1.00 80.62 78 GLN A O 1
ATOM 633 N N . LYS A 1 79 ? 17.700 12.840 -19.563 1.00 79.62 79 LYS A N 1
ATOM 634 C CA . LYS A 1 79 ? 16.757 13.556 -18.689 1.00 79.62 79 LYS A CA 1
ATOM 635 C C . LYS A 1 79 ? 15.311 13.192 -19.012 1.00 79.62 79 LYS A C 1
ATOM 637 O O . LYS A 1 79 ? 14.548 12.862 -18.106 1.00 79.62 79 LYS A O 1
ATOM 642 N N . ASN A 1 80 ? 14.954 13.168 -20.295 1.00 79.88 80 ASN A N 1
ATOM 643 C CA . ASN A 1 80 ? 13.616 12.793 -20.742 1.00 79.88 80 ASN A CA 1
ATOM 644 C C . ASN A 1 80 ? 13.280 11.335 -20.395 1.00 79.88 80 ASN A C 1
ATOM 646 O O . ASN A 1 80 ? 12.200 11.064 -19.873 1.00 79.88 80 ASN A O 1
ATOM 650 N N . MET A 1 81 ? 14.214 10.395 -20.575 1.00 73.25 81 MET A N 1
ATOM 651 C CA . MET A 1 81 ? 14.020 9.004 -20.141 1.00 73.25 81 MET A CA 1
ATOM 652 C C . MET A 1 81 ? 13.860 8.875 -18.621 1.00 73.25 81 MET A C 1
ATOM 654 O O . MET A 1 81 ? 12.995 8.126 -18.159 1.00 73.25 81 MET A O 1
ATOM 658 N N . MET A 1 82 ? 14.653 9.608 -17.833 1.00 73.81 82 MET A N 1
ATOM 659 C CA . MET A 1 82 ? 14.513 9.644 -16.373 1.00 73.81 82 MET A CA 1
ATOM 660 C C . MET A 1 82 ? 13.145 10.189 -15.961 1.00 73.81 82 MET A C 1
ATOM 662 O O . MET A 1 82 ? 12.486 9.600 -15.105 1.00 73.81 82 MET A O 1
ATOM 666 N N . HIS A 1 83 ? 12.691 11.269 -16.599 1.00 75.81 83 HIS A N 1
ATOM 667 C CA . HIS A 1 83 ? 11.379 11.854 -16.348 1.00 75.81 83 HIS A CA 1
ATOM 668 C C . HIS A 1 83 ? 10.254 10.858 -16.648 1.00 75.81 83 HIS A C 1
ATOM 670 O O . HIS A 1 83 ? 9.405 10.614 -15.794 1.00 75.81 83 HIS A O 1
ATOM 676 N N . VAL A 1 84 ? 10.276 10.229 -17.826 1.00 76.75 84 VAL A N 1
ATOM 677 C CA . VAL A 1 84 ? 9.281 9.221 -18.223 1.00 76.75 84 VAL A CA 1
ATOM 678 C C . VAL A 1 84 ? 9.265 8.048 -17.241 1.00 76.75 84 VAL A C 1
ATOM 680 O O . VAL A 1 84 ? 8.196 7.641 -16.790 1.00 76.75 84 VAL A O 1
ATOM 683 N N . THR A 1 85 ? 10.437 7.542 -16.851 1.00 71.56 85 THR A N 1
ATOM 684 C CA . THR A 1 85 ? 10.550 6.431 -15.892 1.00 71.56 85 THR A CA 1
ATOM 685 C C . THR A 1 85 ? 9.988 6.812 -14.523 1.00 71.56 85 THR A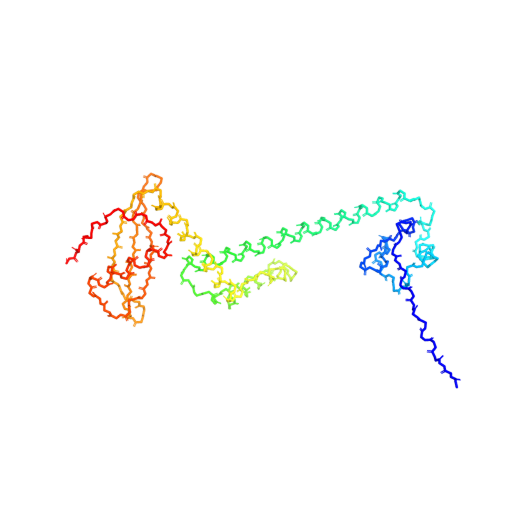 C 1
ATOM 687 O O . THR A 1 85 ? 9.260 6.029 -13.915 1.00 71.56 85 THR A O 1
ATOM 690 N N . ARG A 1 86 ? 10.262 8.035 -14.051 1.00 77.06 86 ARG A N 1
ATOM 691 C CA . ARG A 1 86 ? 9.698 8.566 -12.804 1.00 77.06 86 ARG A CA 1
ATOM 692 C C . ARG A 1 86 ? 8.172 8.611 -12.859 1.00 77.06 86 ARG A C 1
ATOM 694 O O . ARG A 1 86 ? 7.533 8.058 -11.973 1.00 77.06 86 ARG A O 1
ATOM 701 N N . THR A 1 87 ? 7.594 9.179 -13.917 1.00 81.00 87 THR A N 1
ATOM 702 C CA . THR A 1 87 ? 6.133 9.257 -14.078 1.00 81.00 87 THR A CA 1
ATOM 703 C C . THR A 1 87 ? 5.483 7.873 -14.152 1.00 81.00 87 THR A C 1
ATOM 705 O O . THR A 1 87 ? 4.402 7.659 -13.610 1.00 81.00 87 THR A O 1
ATOM 708 N N . ILE A 1 88 ? 6.135 6.901 -14.796 1.00 80.44 88 ILE A N 1
ATOM 709 C CA . ILE A 1 88 ? 5.657 5.512 -14.825 1.00 80.44 88 ILE A CA 1
ATOM 710 C C . ILE A 1 88 ? 5.673 4.904 -13.415 1.00 80.44 88 ILE A C 1
ATOM 712 O O . ILE A 1 88 ? 4.684 4.300 -13.003 1.00 80.44 88 ILE A O 1
ATOM 716 N N . ASN A 1 89 ? 6.749 5.104 -12.651 1.00 86.31 89 ASN A N 1
ATOM 717 C CA . ASN A 1 89 ? 6.858 4.609 -11.277 1.00 86.31 89 ASN A CA 1
ATOM 718 C C . ASN A 1 89 ? 5.841 5.262 -10.326 1.00 86.31 89 ASN A C 1
ATOM 720 O O . ASN A 1 89 ? 5.300 4.582 -9.450 1.00 86.31 89 ASN A O 1
ATOM 724 N N . GLU A 1 90 ? 5.545 6.550 -10.516 1.00 89.06 90 GLU A N 1
ATOM 725 C CA . GLU A 1 90 ? 4.478 7.262 -9.801 1.00 89.06 90 GLU A CA 1
ATOM 726 C C . GLU A 1 90 ? 3.123 6.595 -10.067 1.00 89.06 90 GLU A C 1
ATOM 728 O O . GLU A 1 90 ? 2.456 6.178 -9.121 1.00 89.06 90 GLU A O 1
ATOM 733 N N . LYS A 1 91 ? 2.775 6.360 -11.340 1.00 91.38 91 LYS A N 1
ATOM 734 C CA . LYS A 1 91 ? 1.529 5.671 -11.721 1.00 91.38 91 LYS A CA 1
ATOM 735 C C . LYS A 1 91 ? 1.451 4.240 -11.187 1.00 91.38 91 LYS A C 1
ATOM 737 O O . LYS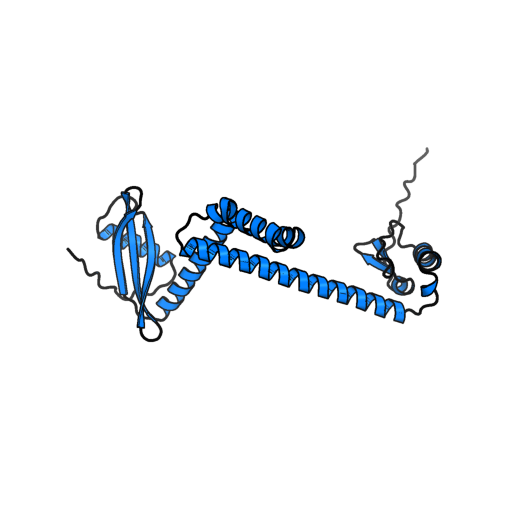 A 1 91 ? 0.409 3.823 -10.693 1.00 91.38 91 LYS A O 1
ATOM 742 N N . ILE A 1 92 ? 2.544 3.476 -11.245 1.00 92.12 92 ILE A N 1
ATOM 743 C CA . ILE A 1 92 ? 2.610 2.120 -10.671 1.00 92.12 92 ILE A CA 1
ATOM 744 C C . ILE A 1 92 ? 2.314 2.158 -9.165 1.00 92.12 92 ILE A C 1
ATOM 746 O O . ILE A 1 92 ? 1.574 1.326 -8.629 1.00 92.12 92 ILE A O 1
ATOM 750 N N . THR A 1 93 ? 2.893 3.138 -8.477 1.00 92.94 93 THR A N 1
ATOM 751 C CA . THR A 1 93 ? 2.709 3.319 -7.039 1.00 92.94 93 THR A CA 1
ATOM 752 C C . THR A 1 93 ? 1.285 3.743 -6.714 1.00 92.94 93 THR A C 1
ATOM 754 O O . THR A 1 93 ? 0.709 3.209 -5.767 1.00 92.94 93 THR A O 1
ATOM 757 N N . GLU A 1 94 ? 0.700 4.644 -7.494 1.00 93.75 94 GLU A N 1
ATOM 758 C CA . GLU A 1 94 ? -0.690 5.080 -7.369 1.00 93.75 94 GLU A CA 1
ATOM 759 C C . GLU A 1 94 ? -1.664 3.906 -7.534 1.00 93.75 94 GLU A C 1
ATOM 761 O O . GLU A 1 94 ? -2.470 3.649 -6.641 1.00 93.75 94 GLU A O 1
ATOM 766 N N . VAL A 1 95 ? -1.519 3.115 -8.604 1.00 95.88 95 VAL A N 1
ATOM 767 C CA . VAL A 1 95 ? -2.366 1.937 -8.863 1.00 95.88 95 VAL A CA 1
ATOM 768 C C . VAL A 1 95 ? -2.336 0.969 -7.686 1.00 95.88 95 VAL A C 1
ATOM 770 O O . VAL A 1 95 ? -3.379 0.493 -7.244 1.00 95.88 95 VAL A O 1
ATOM 773 N N . SER A 1 96 ? -1.157 0.692 -7.129 1.00 96.94 96 SER A N 1
ATOM 774 C CA . SER A 1 96 ? -1.072 -0.227 -5.998 1.00 96.94 96 SER A CA 1
ATOM 775 C C . SER A 1 96 ? -1.711 0.339 -4.717 1.00 96.94 96 SER A C 1
ATOM 777 O O . SER A 1 96 ? -2.269 -0.441 -3.951 1.00 96.94 96 SER A O 1
ATOM 779 N N . HIS A 1 97 ? -1.720 1.663 -4.493 1.00 96.25 97 HIS A N 1
ATOM 780 C CA . HIS A 1 97 ? -2.465 2.264 -3.376 1.00 96.25 97 HIS A CA 1
ATOM 781 C C . HIS A 1 97 ? -3.968 2.182 -3.616 1.00 96.25 97 HIS A C 1
ATOM 783 O O . HIS A 1 97 ? -4.708 1.875 -2.687 1.00 96.25 97 HIS A O 1
ATOM 789 N N . LEU A 1 98 ? -4.414 2.398 -4.855 1.00 97.12 98 LEU A N 1
ATOM 790 C CA . LEU A 1 98 ? -5.822 2.294 -5.219 1.00 97.12 98 LEU A CA 1
ATOM 791 C C . LEU A 1 98 ? -6.353 0.875 -4.984 1.00 97.12 98 LEU A C 1
ATOM 793 O O . LEU A 1 98 ? -7.412 0.712 -4.385 1.00 97.12 98 LEU A O 1
ATOM 797 N N . VAL A 1 99 ? -5.599 -0.154 -5.386 1.00 97.44 99 VAL A N 1
ATOM 798 C CA . VAL A 1 99 ? -5.957 -1.555 -5.110 1.00 97.44 99 VAL A CA 1
ATOM 799 C C . VAL A 1 99 ? -6.005 -1.817 -3.602 1.00 97.44 99 VAL A C 1
ATOM 801 O O . VAL A 1 99 ? -7.000 -2.349 -3.116 1.00 97.44 99 VAL A O 1
ATOM 804 N N . SER A 1 100 ? -4.986 -1.393 -2.844 1.00 97.88 100 SER A N 1
ATOM 805 C CA . SER A 1 100 ? -4.975 -1.520 -1.378 1.00 97.88 100 SER A CA 1
ATOM 806 C C . SER A 1 100 ? -6.175 -0.841 -0.715 1.00 97.88 100 SER A C 1
ATOM 808 O O . SER A 1 100 ? -6.800 -1.431 0.162 1.00 97.88 100 SER A O 1
ATOM 810 N N . TYR A 1 101 ? -6.529 0.366 -1.159 1.00 96.94 101 TYR A N 1
ATOM 811 C CA . TYR A 1 101 ? -7.692 1.102 -0.671 1.00 96.94 101 TYR A CA 1
ATOM 812 C C . TYR A 1 101 ? -8.994 0.342 -0.934 1.00 96.94 101 TYR A C 1
ATOM 814 O O . TYR A 1 101 ? -9.811 0.215 -0.029 1.00 96.94 101 TYR A O 1
ATOM 822 N N . ARG A 1 102 ? -9.180 -0.211 -2.140 1.00 97.88 102 ARG A N 1
ATOM 823 C CA . ARG A 1 102 ? -10.385 -0.985 -2.483 1.00 97.88 102 ARG A CA 1
ATOM 824 C C . ARG A 1 102 ? -10.522 -2.253 -1.647 1.00 97.88 102 ARG A C 1
ATOM 826 O O . ARG A 1 102 ? -11.622 -2.544 -1.194 1.00 97.88 102 ARG A O 1
ATOM 833 N N . ILE A 1 103 ? -9.420 -2.963 -1.409 1.00 97.06 103 ILE A N 1
ATOM 834 C CA . ILE A 1 103 ? -9.401 -4.153 -0.546 1.00 97.06 103 ILE A CA 1
ATOM 835 C C . ILE A 1 103 ? -9.807 -3.779 0.882 1.00 97.06 103 ILE A C 1
ATOM 837 O O . ILE A 1 103 ? -10.702 -4.401 1.445 1.00 97.06 103 ILE A O 1
ATOM 841 N N . ALA A 1 104 ? -9.206 -2.724 1.443 1.00 95.31 104 ALA A N 1
ATOM 842 C CA . ALA A 1 104 ? -9.552 -2.248 2.780 1.00 95.31 104 ALA A CA 1
ATOM 843 C C . ALA A 1 104 ? -11.012 -1.779 2.871 1.00 95.31 104 ALA A C 1
ATOM 845 O O . ALA A 1 104 ? -11.700 -2.104 3.833 1.00 95.31 104 ALA A O 1
ATOM 846 N N . GLN A 1 105 ? -11.499 -1.056 1.859 1.00 94.00 105 GLN A N 1
ATOM 847 C CA . GLN A 1 105 ? -12.881 -0.580 1.784 1.00 94.00 105 GLN A CA 1
ATOM 848 C C . GLN A 1 105 ? -13.892 -1.734 1.728 1.00 94.00 105 GLN A C 1
ATOM 850 O O . GLN A 1 105 ? -14.980 -1.609 2.283 1.00 94.00 105 GLN A O 1
ATOM 855 N N . ALA A 1 106 ? -13.539 -2.842 1.075 1.00 95.94 106 ALA A N 1
ATOM 856 C CA . ALA A 1 106 ? -14.363 -4.045 1.016 1.00 95.94 106 ALA A CA 1
ATOM 857 C C . ALA A 1 106 ? -14.272 -4.915 2.287 1.00 95.94 106 ALA A C 1
ATOM 859 O O . ALA A 1 106 ? -15.044 -5.857 2.422 1.00 95.94 106 ALA A O 1
ATOM 860 N N . GLY A 1 107 ? -13.350 -4.618 3.214 1.00 92.94 107 GLY A N 1
ATOM 861 C CA . GLY A 1 107 ? -13.104 -5.448 4.397 1.00 92.94 107 GLY A CA 1
ATOM 862 C C . GLY A 1 107 ? -12.410 -6.779 4.084 1.00 92.94 107 GLY A C 1
ATOM 863 O O . GLY A 1 107 ? -12.472 -7.707 4.885 1.00 92.94 107 GLY A O 1
ATOM 864 N N . GLU A 1 108 ? -11.755 -6.880 2.927 1.00 96.12 108 GLU A N 1
ATOM 865 C CA . GLU A 1 108 ? -11.151 -8.119 2.441 1.00 96.12 108 GLU A CA 1
ATOM 866 C C . GLU A 1 108 ? -9.733 -8.339 2.980 1.00 96.12 108 GLU A C 1
ATOM 868 O O . GLU A 1 108 ? -8.990 -7.403 3.301 1.00 96.12 108 GLU A O 1
ATOM 873 N N . ALA A 1 109 ? -9.311 -9.605 3.027 1.00 95.56 109 ALA A N 1
ATOM 874 C CA . ALA A 1 109 ? -7.950 -9.950 3.416 1.00 95.56 109 ALA A CA 1
ATOM 875 C C . ALA A 1 109 ? -6.932 -9.424 2.390 1.00 95.56 109 ALA A C 1
ATOM 877 O O . ALA A 1 109 ? -7.048 -9.654 1.189 1.00 95.56 109 ALA A O 1
ATOM 878 N N . HIS A 1 110 ? -5.861 -8.787 2.866 1.00 93.94 110 HIS A N 1
ATOM 879 C CA . HIS A 1 110 ? -4.798 -8.228 2.019 1.00 93.94 110 HIS A CA 1
ATOM 880 C C . HIS A 1 110 ? -4.079 -9.263 1.125 1.00 93.94 110 HIS A C 1
ATOM 882 O O . HIS A 1 110 ? -3.499 -8.892 0.103 1.00 93.94 110 HIS A O 1
ATOM 888 N N . THR A 1 111 ? -4.185 -10.555 1.451 1.00 97.06 111 THR A N 1
ATOM 889 C CA . THR A 1 111 ? -3.682 -11.686 0.654 1.00 97.06 111 THR A CA 1
ATOM 890 C C . THR A 1 111 ? -4.382 -11.830 -0.701 1.00 97.06 111 THR A C 1
ATOM 892 O O . THR A 1 111 ? -3.780 -12.345 -1.646 1.00 97.06 111 THR A O 1
ATOM 895 N N . ILE A 1 112 ? -5.621 -11.337 -0.842 1.00 97.19 112 ILE A N 1
ATOM 896 C CA . ILE A 1 112 ? -6.404 -11.430 -2.086 1.00 97.19 112 ILE A CA 1
ATOM 897 C C . ILE A 1 112 ? -5.720 -10.719 -3.260 1.00 97.19 112 ILE A C 1
ATOM 899 O O . ILE A 1 112 ? -5.880 -11.111 -4.417 1.00 97.19 112 ILE A O 1
ATOM 903 N N . ALA A 1 113 ? -4.915 -9.694 -2.967 1.00 97.25 113 ALA A N 1
ATOM 904 C CA . ALA A 1 113 ? -4.194 -8.934 -3.974 1.00 97.25 113 ALA A CA 1
ATOM 905 C C . ALA A 1 113 ? -3.200 -9.801 -4.753 1.00 97.25 113 ALA A C 1
ATOM 907 O O . ALA A 1 113 ? -3.155 -9.749 -5.982 1.00 97.25 113 ALA A O 1
ATOM 908 N N . GLU A 1 114 ? -2.417 -10.598 -4.028 1.00 96.94 114 GLU A N 1
ATOM 909 C CA . GLU A 1 114 ? -1.369 -11.447 -4.589 1.00 96.94 114 GLU A CA 1
ATOM 910 C C . GLU A 1 114 ? -1.951 -12.737 -5.167 1.00 96.94 114 GLU A C 1
ATOM 912 O O . GLU A 1 114 ? -1.580 -13.135 -6.269 1.00 96.94 114 GLU A O 1
ATOM 917 N N . ASN A 1 115 ? -2.905 -13.341 -4.455 1.00 96.94 115 ASN A N 1
ATOM 918 C CA . ASN A 1 115 ? -3.429 -14.662 -4.792 1.00 96.94 115 ASN A CA 1
ATOM 919 C C . ASN A 1 115 ? -4.468 -14.641 -5.920 1.00 96.94 115 ASN A C 1
ATOM 921 O O . ASN A 1 115 ? -4.609 -15.640 -6.620 1.00 96.94 115 ASN A O 1
ATOM 925 N N . LEU A 1 116 ? -5.207 -13.538 -6.088 1.00 97.31 116 LEU A N 1
ATOM 926 C CA . LEU A 1 116 ? -6.330 -13.474 -7.027 1.00 97.31 116 LEU A CA 1
ATOM 927 C C . LEU A 1 116 ? -6.265 -12.251 -7.943 1.00 97.31 116 LEU A C 1
ATOM 929 O O . LEU A 1 116 ? -6.200 -12.399 -9.161 1.00 97.31 116 LEU A O 1
ATOM 933 N N . ILE A 1 117 ? -6.235 -11.040 -7.381 1.00 97.38 117 ILE A N 1
ATOM 934 C CA . ILE A 1 117 ? -6.356 -9.804 -8.174 1.00 97.38 117 ILE A CA 1
ATOM 935 C C . ILE A 1 117 ? -5.206 -9.685 -9.179 1.00 97.38 117 ILE A C 1
ATOM 937 O O . ILE A 1 117 ? -5.443 -9.404 -10.355 1.00 97.38 117 ILE A O 1
ATOM 941 N N . LYS A 1 118 ? -3.961 -9.914 -8.745 1.00 96.56 118 LYS A N 1
ATOM 942 C CA . LYS A 1 118 ? -2.789 -9.800 -9.618 1.00 96.56 118 LYS A CA 1
ATOM 943 C C . LYS A 1 118 ? -2.833 -10.814 -10.776 1.00 96.56 118 LYS A C 1
ATOM 945 O O . LYS A 1 118 ? -2.732 -10.352 -11.913 1.00 96.56 118 LYS A O 1
ATOM 950 N N . PRO A 1 119 ? -3.029 -12.131 -10.558 1.00 97.56 119 PRO A N 1
ATOM 951 C CA . PRO A 1 119 ? -3.240 -13.085 -11.649 1.00 97.56 119 PRO A CA 1
ATOM 952 C C . PRO A 1 119 ? -4.375 -12.688 -12.602 1.00 97.56 119 PRO A C 1
ATOM 954 O O . PRO A 1 119 ? -4.141 -12.595 -13.804 1.00 97.56 119 PRO A O 1
ATOM 957 N N . CYS A 1 120 ? -5.559 -12.338 -12.084 1.00 97.69 120 CYS A N 1
ATOM 958 C CA . CYS A 1 120 ? -6.710 -11.973 -12.917 1.00 97.69 120 CYS A CA 1
ATOM 959 C C . CYS A 1 120 ? -6.422 -10.776 -13.832 1.00 97.69 120 CYS A C 1
ATOM 961 O O . CYS A 1 120 ? -6.755 -10.801 -15.020 1.00 97.69 120 CYS A O 1
ATOM 963 N N . VAL A 1 121 ? -5.785 -9.727 -13.301 1.00 96.38 121 VAL A N 1
ATOM 964 C CA . VAL A 1 121 ? -5.408 -8.543 -14.087 1.00 96.38 121 VAL A CA 1
ATOM 965 C C . VAL A 1 121 ? -4.389 -8.912 -15.165 1.00 96.38 121 VAL A C 1
ATOM 967 O O . VAL A 1 121 ? -4.498 -8.437 -16.298 1.00 96.38 121 VAL A O 1
ATOM 970 N N . LEU A 1 122 ? -3.415 -9.766 -14.844 1.00 97.12 122 LEU A N 1
ATOM 971 C CA . LEU A 1 122 ? -2.409 -10.210 -15.806 1.00 97.12 122 LEU A CA 1
ATOM 972 C C . LEU A 1 122 ? -3.028 -11.043 -16.926 1.00 97.12 122 LEU A C 1
ATOM 974 O O . LEU A 1 122 ? -2.789 -10.725 -18.088 1.00 97.12 122 LEU A O 1
ATOM 978 N N . ASP A 1 123 ? -3.854 -12.035 -16.607 1.00 97.94 123 ASP A N 1
ATOM 979 C CA . ASP A 1 123 ? -4.488 -12.907 -17.600 1.00 97.94 123 ASP A CA 1
ATOM 980 C C . ASP A 1 123 ? -5.429 -12.121 -18.517 1.00 97.94 123 ASP A C 1
ATOM 982 O O . ASP A 1 123 ? -5.351 -12.240 -19.742 1.00 97.94 123 ASP A O 1
ATOM 986 N N . THR A 1 124 ? -6.230 -11.217 -17.942 1.00 97.75 124 THR A N 1
ATOM 987 C CA . THR A 1 124 ? -7.098 -10.309 -18.709 1.00 97.75 124 THR A CA 1
ATOM 988 C C . THR A 1 124 ? -6.280 -9.445 -19.667 1.00 97.75 124 THR A C 1
ATOM 990 O O . THR A 1 124 ? -6.615 -9.315 -20.843 1.00 97.75 124 THR A O 1
ATOM 993 N N . THR A 1 125 ? -5.166 -8.881 -19.194 1.00 96.81 125 THR A N 1
ATOM 994 C CA . THR A 1 125 ? -4.297 -8.014 -20.004 1.00 96.81 125 THR A CA 1
ATOM 995 C C . THR A 1 125 ? -3.579 -8.791 -21.105 1.00 96.81 125 THR A C 1
ATOM 997 O O . THR A 1 125 ? -3.437 -8.284 -22.218 1.00 96.81 125 THR A O 1
ATOM 1000 N N . LYS A 1 126 ? -3.129 -10.018 -20.821 1.00 97.12 126 LYS A N 1
ATOM 1001 C CA . LYS A 1 126 ? -2.513 -10.896 -21.823 1.00 97.12 126 LYS A CA 1
ATOM 1002 C C . LYS A 1 126 ? -3.501 -11.253 -22.925 1.00 97.12 126 LYS A C 1
ATOM 1004 O O . LYS A 1 126 ? -3.133 -11.185 -24.092 1.00 97.12 126 LYS A O 1
ATOM 1009 N N . CYS A 1 127 ? -4.732 -11.594 -22.546 1.00 97.06 127 CYS A N 1
ATOM 1010 C CA . CYS A 1 127 ? -5.785 -11.999 -23.471 1.00 97.06 127 CYS A CA 1
ATOM 1011 C C . CYS A 1 127 ? -6.297 -10.830 -24.328 1.00 97.06 127 CYS A C 1
ATOM 1013 O O . CYS A 1 127 ? -6.412 -10.973 -25.541 1.00 97.06 127 CYS A O 1
ATOM 1015 N N . MET A 1 128 ? -6.571 -9.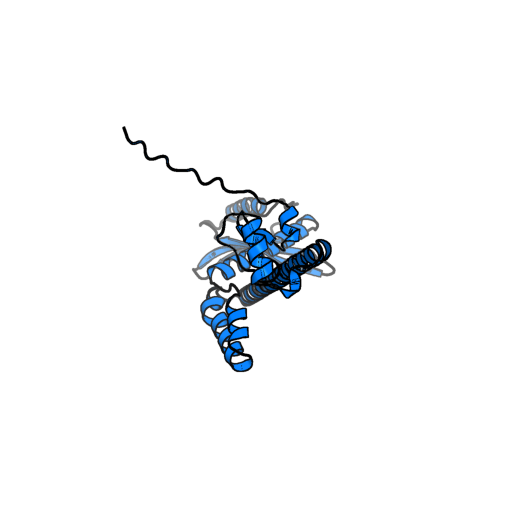672 -23.717 1.00 97.56 128 MET A N 1
ATOM 1016 C CA . MET A 1 128 ? -7.224 -8.542 -24.394 1.00 97.56 128 MET A CA 1
ATOM 1017 C C . MET A 1 128 ? -6.253 -7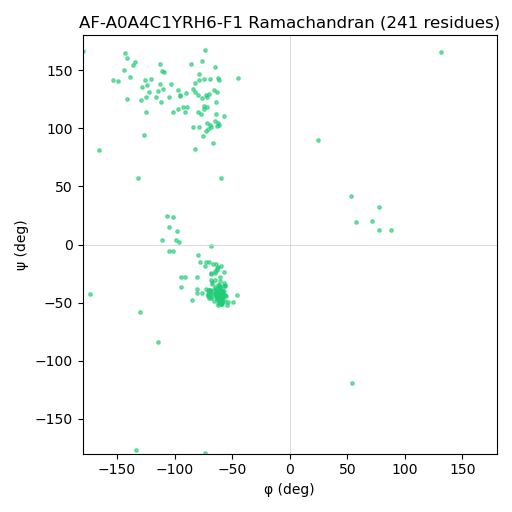.557 -25.048 1.00 97.56 128 MET A C 1
ATOM 1019 O O . MET A 1 128 ? -6.632 -6.875 -25.997 1.00 97.56 128 MET A O 1
ATOM 1023 N N . LEU A 1 129 ? -5.024 -7.433 -24.532 1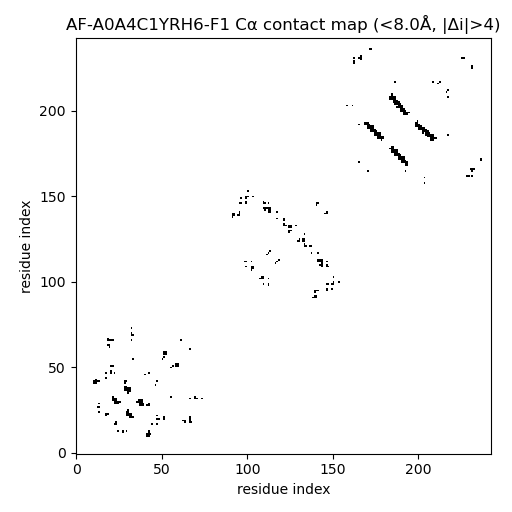.00 95.06 129 LEU A N 1
ATOM 1024 C CA . LEU A 1 129 ? -4.042 -6.465 -25.026 1.00 95.06 129 LEU A CA 1
ATOM 1025 C C . LEU A 1 129 ? -2.839 -7.166 -25.654 1.00 95.06 129 LEU A C 1
ATOM 1027 O O . LEU A 1 129 ? -2.745 -7.250 -26.874 1.00 95.06 129 LEU A O 1
ATOM 1031 N N . ASN A 1 130 ? -1.870 -7.578 -24.833 1.00 95.06 130 ASN A N 1
ATOM 1032 C CA . ASN A 1 130 ? -0.669 -8.308 -25.243 1.00 95.06 130 ASN A CA 1
ATOM 1033 C C . ASN A 1 130 ? 0.226 -8.628 -24.032 1.00 95.06 130 ASN A C 1
ATOM 1035 O O . ASN A 1 130 ? 0.131 -8.027 -22.958 1.00 95.06 130 ASN A O 1
ATOM 1039 N N . GLU A 1 131 ? 1.189 -9.523 -24.257 1.00 95.62 131 GLU A N 1
ATOM 1040 C CA . GLU A 1 131 ? 2.182 -9.940 -23.262 1.00 95.62 131 GLU A CA 1
ATOM 1041 C C . GLU A 1 131 ? 3.056 -8.775 -22.751 1.00 95.62 131 GLU A C 1
ATOM 1043 O O . GLU A 1 131 ? 3.469 -8.767 -21.591 1.00 95.62 131 GLU A O 1
ATOM 1048 N N . LYS A 1 132 ? 3.337 -7.759 -23.582 1.00 94.44 132 LYS A N 1
ATOM 1049 C CA . LYS A 1 132 ? 4.173 -6.607 -23.194 1.00 94.44 132 LYS A CA 1
ATOM 1050 C C . LYS A 1 132 ? 3.471 -5.735 -22.147 1.00 94.44 132 LYS A C 1
ATOM 1052 O O . LYS A 1 132 ? 4.093 -5.369 -21.150 1.00 94.44 132 LYS A O 1
ATOM 1057 N N . SER A 1 133 ? 2.188 -5.443 -22.341 1.00 92.81 133 SER A N 1
ATOM 1058 C CA . SER A 1 133 ? 1.353 -4.711 -21.383 1.00 92.81 133 SER A CA 1
ATOM 1059 C C . SER A 1 133 ? 1.188 -5.488 -20.078 1.00 92.81 133 SER A C 1
ATOM 1061 O O . SER A 1 133 ? 1.305 -4.908 -19.000 1.00 92.81 133 SER A O 1
ATOM 1063 N N . ALA A 1 134 ? 1.002 -6.808 -20.156 1.00 94.50 134 ALA A N 1
ATOM 1064 C CA . ALA A 1 134 ? 0.921 -7.654 -18.969 1.00 94.50 134 ALA A CA 1
ATOM 1065 C C . ALA A 1 134 ? 2.233 -7.657 -18.172 1.00 94.50 134 ALA A C 1
ATOM 1067 O O . ALA A 1 134 ? 2.218 -7.482 -16.956 1.00 94.50 134 ALA A O 1
ATOM 1068 N N . LYS A 1 135 ? 3.387 -7.757 -18.846 1.00 93.75 135 LYS A N 1
ATOM 1069 C CA . LYS A 1 135 ? 4.700 -7.611 -18.197 1.00 93.75 135 LYS A CA 1
ATOM 1070 C C . LYS A 1 135 ? 4.848 -6.252 -17.520 1.00 93.75 135 LYS A C 1
ATOM 1072 O O . LYS A 1 135 ? 5.350 -6.195 -16.402 1.00 93.75 135 LYS A O 1
ATOM 1077 N N . HIS A 1 136 ? 4.365 -5.177 -18.140 1.00 91.25 136 HIS A N 1
ATOM 1078 C CA . HIS A 1 136 ? 4.366 -3.862 -17.506 1.00 91.25 136 HIS A CA 1
ATOM 1079 C C . HIS A 1 136 ? 3.473 -3.817 -16.254 1.00 91.25 136 HIS A C 1
ATOM 1081 O O . HIS A 1 136 ? 3.908 -3.303 -15.236 1.00 91.25 136 HIS A O 1
ATOM 1087 N N . LEU A 1 137 ? 2.269 -4.398 -16.270 1.00 93.25 137 LEU A N 1
ATOM 1088 C CA . LEU A 1 137 ? 1.410 -4.476 -15.076 1.00 93.25 137 LEU A CA 1
ATOM 1089 C C . LEU A 1 137 ? 1.956 -5.410 -13.990 1.00 93.25 137 LEU A C 1
ATOM 1091 O O . LEU A 1 137 ? 1.685 -5.210 -12.808 1.00 93.25 137 LEU A O 1
ATOM 1095 N N . SER A 1 138 ? 2.770 -6.402 -14.354 1.00 94.19 138 SER A N 1
ATOM 1096 C CA . SER A 1 138 ? 3.383 -7.310 -13.379 1.00 94.19 138 SER A CA 1
ATOM 1097 C C . SER A 1 138 ? 4.333 -6.598 -12.405 1.00 94.19 138 SER A C 1
ATOM 1099 O O . SER A 1 138 ? 4.541 -7.095 -11.292 1.00 94.19 138 SER A O 1
ATOM 1101 N N . THR A 1 139 ? 4.842 -5.417 -12.785 1.00 94.69 139 THR A N 1
ATOM 1102 C CA . THR A 1 139 ? 5.692 -4.565 -11.940 1.00 94.69 139 THR A CA 1
ATOM 1103 C C . THR A 1 139 ? 4.914 -3.877 -10.819 1.00 94.69 139 THR A C 1
ATOM 1105 O O . THR A 1 139 ? 5.527 -3.408 -9.860 1.00 94.69 139 THR A O 1
ATOM 1108 N N . VAL A 1 140 ? 3.575 -3.851 -10.886 1.00 95.75 140 VAL A N 1
ATOM 1109 C CA . VAL A 1 140 ? 2.744 -3.294 -9.818 1.00 95.75 140 VAL A CA 1
ATOM 1110 C C . VAL A 1 140 ? 2.927 -4.131 -8.542 1.00 95.75 140 VAL A C 1
ATOM 1112 O O . VAL A 1 140 ? 2.712 -5.356 -8.551 1.00 95.75 140 VAL A O 1
ATOM 1115 N N . PRO A 1 141 ? 3.344 -3.502 -7.426 1.00 95.38 141 PRO A N 1
ATOM 1116 C CA . PRO A 1 141 ? 3.706 -4.225 -6.217 1.00 95.38 141 PRO A CA 1
ATOM 1117 C C . PRO A 1 141 ? 2.453 -4.563 -5.399 1.00 95.38 141 PRO A C 1
ATOM 1119 O O . PRO A 1 141 ? 2.101 -3.878 -4.447 1.00 95.38 141 PRO A O 1
ATOM 1122 N N . LEU A 1 142 ? 1.780 -5.649 -5.773 1.00 97.19 142 LEU A N 1
ATOM 1123 C CA . LEU A 1 142 ? 0.590 -6.170 -5.087 1.00 97.19 142 LEU A CA 1
ATOM 1124 C C . LEU A 1 142 ? 0.894 -7.368 -4.174 1.00 97.19 142 LEU A C 1
ATOM 1126 O O . LEU A 1 142 ? 0.006 -8.170 -3.915 1.00 97.19 142 LEU A O 1
ATOM 1130 N N . SER A 1 143 ? 2.140 -7.516 -3.709 1.00 96.88 143 SER A N 1
ATOM 1131 C CA . SER A 1 143 ? 2.464 -8.575 -2.748 1.00 96.88 143 SER A CA 1
ATOM 1132 C C . SER A 1 143 ? 1.736 -8.355 -1.427 1.00 96.88 143 SER A C 1
ATOM 1134 O O . SER A 1 143 ? 1.482 -7.210 -1.037 1.00 96.88 143 SER A O 1
ATOM 1136 N N . ASN A 1 144 ? 1.485 -9.440 -0.702 1.00 96.56 144 ASN A N 1
ATOM 1137 C CA . ASN A 1 144 ? 0.823 -9.441 0.595 1.00 96.56 144 ASN A CA 1
ATOM 1138 C C . ASN A 1 144 ? 1.435 -8.403 1.552 1.00 96.56 144 ASN A C 1
ATOM 1140 O O . ASN A 1 144 ? 0.745 -7.541 2.095 1.00 96.56 144 ASN A O 1
ATOM 1144 N N . VAL A 1 145 ? 2.767 -8.410 1.668 1.00 96.88 145 VAL A N 1
ATOM 1145 C CA . VAL A 1 145 ? 3.527 -7.467 2.507 1.00 96.88 145 VAL A CA 1
ATOM 1146 C C . VAL A 1 145 ? 3.317 -6.019 2.063 1.00 96.88 145 VAL A C 1
ATOM 1148 O O . VAL A 1 145 ? 3.194 -5.117 2.891 1.00 96.88 145 VAL A O 1
ATOM 1151 N N . THR A 1 146 ? 3.275 -5.773 0.753 1.00 96.50 146 THR A N 1
ATOM 1152 C CA . THR A 1 146 ? 3.109 -4.414 0.232 1.00 96.50 146 THR A CA 1
ATOM 1153 C C . THR A 1 146 ? 1.712 -3.882 0.458 1.00 96.50 146 THR A C 1
ATOM 1155 O O . THR A 1 146 ? 1.565 -2.738 0.884 1.00 96.50 146 THR A O 1
ATOM 1158 N N . VAL A 1 147 ? 0.700 -4.700 0.195 1.00 97.56 147 VAL A N 1
ATOM 1159 C CA . VAL A 1 147 ? -0.695 -4.306 0.364 1.00 97.56 147 VAL A CA 1
ATOM 1160 C C . VAL A 1 147 ? -1.014 -4.106 1.840 1.00 97.56 147 VAL A C 1
ATOM 1162 O O . VAL A 1 147 ? -1.600 -3.083 2.173 1.00 97.56 147 VAL A O 1
ATOM 1165 N N . SER A 1 148 ? -0.539 -4.989 2.725 1.00 97.19 148 SER A N 1
ATOM 1166 C CA . SER A 1 148 ? -0.665 -4.833 4.181 1.00 97.19 148 SER A CA 1
ATOM 1167 C C . SER A 1 148 ? -0.116 -3.489 4.666 1.00 97.19 148 SER A C 1
ATOM 1169 O O . SER A 1 148 ? -0.829 -2.704 5.292 1.00 97.19 148 SER A O 1
ATOM 1171 N N . ARG A 1 149 ? 1.130 -3.169 4.290 1.00 97.69 149 ARG A N 1
ATOM 1172 C CA . ARG A 1 149 ? 1.770 -1.897 4.646 1.00 97.69 149 ARG A CA 1
ATOM 1173 C C . ARG A 1 149 ? 0.999 -0.694 4.108 1.00 97.69 149 ARG A C 1
ATOM 1175 O O . ARG A 1 149 ? 0.744 0.232 4.858 1.00 97.69 149 ARG A O 1
ATOM 1182 N N . ARG A 1 150 ? 0.563 -0.722 2.847 1.00 96.88 150 ARG A N 1
ATOM 1183 C CA . ARG A 1 150 ? -0.209 0.384 2.253 1.00 96.88 150 ARG A CA 1
ATOM 1184 C C . ARG A 1 150 ? -1.556 0.590 2.937 1.00 96.88 150 ARG A C 1
ATOM 1186 O O . ARG A 1 150 ? -1.968 1.728 3.116 1.00 96.88 150 ARG A O 1
ATOM 1193 N N . ILE A 1 151 ? -2.236 -0.486 3.333 1.00 96.00 151 ILE A N 1
ATOM 1194 C CA . ILE A 1 151 ? -3.470 -0.394 4.125 1.00 96.00 151 ILE A CA 1
ATOM 1195 C C . ILE A 1 151 ? -3.173 0.253 5.483 1.00 96.00 151 ILE A C 1
ATOM 1197 O O . ILE A 1 151 ? -3.920 1.126 5.915 1.00 96.00 151 ILE A O 1
ATOM 1201 N N . HIS A 1 152 ? -2.064 -0.115 6.127 1.00 94.50 152 HIS A N 1
ATOM 1202 C CA . HIS A 1 152 ? -1.635 0.509 7.377 1.00 94.50 152 HIS A CA 1
ATOM 1203 C C . HIS A 1 152 ? -1.298 2.002 7.217 1.00 94.50 152 HIS A C 1
ATOM 1205 O O . HIS A 1 152 ? -1.704 2.816 8.049 1.00 94.50 152 HIS A O 1
ATOM 1211 N N . ASP A 1 153 ? -0.614 2.375 6.134 1.00 93.00 153 ASP A N 1
ATOM 1212 C CA . ASP A 1 153 ? -0.288 3.767 5.809 1.00 93.00 153 ASP A CA 1
ATOM 1213 C C . ASP A 1 153 ? -1.568 4.586 5.562 1.00 93.00 153 ASP A C 1
ATOM 1215 O O . ASP A 1 153 ? -1.731 5.672 6.120 1.00 93.00 153 ASP A O 1
ATOM 1219 N N . LEU A 1 154 ? -2.522 4.035 4.799 1.00 93.25 154 LEU A N 1
ATOM 1220 C CA . LEU A 1 154 ? -3.837 4.642 4.562 1.00 93.25 154 LEU A CA 1
ATOM 1221 C C . LEU A 1 154 ? -4.623 4.820 5.866 1.00 93.25 154 LEU A C 1
ATOM 1223 O O . LEU A 1 154 ? -5.160 5.898 6.114 1.00 93.25 154 LEU A O 1
ATOM 1227 N N . ALA A 1 155 ? -4.661 3.796 6.720 1.00 91.38 155 ALA A N 1
ATOM 1228 C CA . ALA A 1 155 ? -5.320 3.872 8.022 1.00 91.38 155 ALA A CA 1
ATOM 1229 C C . ALA A 1 155 ? -4.674 4.940 8.919 1.00 91.38 155 ALA A C 1
ATOM 1231 O O . ALA A 1 155 ? -5.372 5.709 9.581 1.00 91.38 155 ALA A O 1
ATOM 1232 N N . SER A 1 156 ? -3.342 5.030 8.905 1.00 90.38 156 SER A N 1
ATOM 1233 C CA . SER A 1 156 ? -2.589 6.040 9.653 1.00 90.38 156 SER A CA 1
ATOM 1234 C C . SER A 1 156 ? -2.890 7.452 9.157 1.00 90.38 156 SER A C 1
ATOM 1236 O O . SER A 1 156 ? -3.123 8.344 9.972 1.00 90.38 156 SER A O 1
ATOM 1238 N N . TYR A 1 157 ? -2.951 7.649 7.839 1.00 89.88 157 TYR A N 1
ATOM 1239 C CA . TYR A 1 157 ? -3.313 8.926 7.228 1.00 89.88 157 TYR A CA 1
ATOM 1240 C C . TYR A 1 157 ? -4.740 9.354 7.598 1.00 89.88 157 TYR A C 1
ATOM 1242 O O . TYR A 1 157 ? -4.938 10.461 8.097 1.00 89.88 157 TYR A O 1
ATOM 1250 N N . VAL A 1 158 ? -5.727 8.463 7.439 1.00 90.56 158 VAL A N 1
ATOM 1251 C CA . VAL A 1 158 ? -7.130 8.734 7.809 1.00 90.56 158 VAL A CA 1
ATOM 1252 C C . VAL A 1 158 ? -7.244 9.092 9.291 1.00 90.56 158 VAL A C 1
ATOM 1254 O O . VAL A 1 158 ? -7.918 10.059 9.647 1.00 90.56 158 VAL A O 1
ATOM 1257 N N . LYS A 1 159 ? -6.534 8.368 10.163 1.00 89.38 159 LYS A N 1
ATOM 1258 C CA . LYS A 1 159 ? -6.492 8.662 11.598 1.00 89.38 159 LYS A CA 1
ATOM 1259 C C . LYS A 1 159 ? -5.900 10.042 11.885 1.00 89.38 159 LYS A C 1
ATOM 1261 O O . LYS A 1 159 ? -6.466 10.784 12.682 1.00 89.38 159 LYS A O 1
ATOM 1266 N N . GLN A 1 160 ? -4.775 10.397 11.265 1.00 88.81 160 GLN A N 1
ATOM 1267 C CA . GLN A 1 160 ? -4.146 11.712 11.448 1.00 88.81 160 GLN A CA 1
ATOM 1268 C C . GLN A 1 160 ? -5.059 12.851 10.987 1.00 88.81 160 GLN A C 1
ATOM 1270 O O . GLN A 1 160 ? -5.166 13.872 11.669 1.00 88.81 160 GLN A O 1
ATOM 1275 N N . GLU A 1 161 ? -5.749 12.663 9.867 1.00 90.62 161 GLU A N 1
ATOM 1276 C CA . GLU A 1 161 ? -6.708 13.629 9.341 1.00 90.62 161 GLU A CA 1
ATOM 1277 C C . GLU A 1 161 ? -7.893 13.819 10.303 1.00 90.62 161 GLU A C 1
ATOM 1279 O O . GLU A 1 161 ? -8.251 14.953 10.629 1.00 90.62 161 GLU A O 1
ATOM 1284 N N . LEU A 1 162 ? -8.444 12.728 10.850 1.00 91.38 162 LEU A N 1
ATOM 1285 C CA . LEU A 1 162 ? -9.475 12.791 11.888 1.00 91.38 162 LEU A CA 1
ATOM 1286 C C . LEU A 1 162 ? -8.976 13.556 13.123 1.00 91.38 162 LEU A C 1
ATOM 1288 O O . LEU A 1 162 ? -9.612 14.518 13.547 1.00 91.38 162 LEU A O 1
ATOM 1292 N N . VAL A 1 163 ? -7.809 13.198 13.668 1.00 88.94 163 VAL A N 1
ATOM 1293 C CA . VAL A 1 163 ? -7.220 13.883 14.835 1.00 88.94 163 VAL A CA 1
ATOM 1294 C C . VAL A 1 163 ? -7.040 15.381 14.574 1.00 88.94 163 VAL A C 1
ATOM 1296 O O . VAL A 1 163 ? -7.400 16.202 15.419 1.00 88.94 163 VAL A O 1
ATOM 1299 N N . THR A 1 164 ? -6.553 15.751 13.389 1.00 89.81 164 THR A N 1
ATOM 1300 C CA . THR A 1 164 ? -6.367 17.154 12.984 1.00 89.81 164 THR A CA 1
ATOM 1301 C C . THR A 1 164 ? -7.687 17.931 12.971 1.00 89.81 164 THR A C 1
ATOM 1303 O O . THR A 1 164 ? -7.721 19.106 13.345 1.00 89.81 164 THR A O 1
ATOM 1306 N N . ARG A 1 165 ? -8.793 17.292 12.571 1.00 90.44 165 ARG A N 1
ATOM 1307 C CA . ARG A 1 165 ? -10.139 17.892 12.603 1.00 90.44 165 ARG A CA 1
ATOM 1308 C C . ARG A 1 165 ? -10.656 18.048 14.031 1.00 90.44 165 ARG A C 1
ATOM 1310 O O . ARG A 1 165 ? -11.170 19.112 14.381 1.00 90.44 165 ARG A O 1
ATOM 1317 N N . LEU A 1 166 ? -10.477 17.027 14.869 1.00 90.31 166 LEU A N 1
ATOM 1318 C CA . LEU A 1 166 ? -10.917 17.042 16.269 1.00 90.31 166 LEU A CA 1
ATOM 1319 C C . LEU A 1 166 ? -10.185 18.093 17.107 1.00 90.31 166 LEU A C 1
ATOM 1321 O O . LEU A 1 166 ? -10.765 18.663 18.021 1.00 90.31 166 LEU A O 1
ATOM 1325 N N . GLN A 1 167 ? -8.933 18.413 16.776 1.00 87.50 167 GLN A N 1
ATOM 1326 C CA . GLN A 1 167 ? -8.188 19.488 17.442 1.00 87.50 167 GLN A CA 1
ATOM 1327 C C . GLN A 1 167 ? -8.784 20.885 17.218 1.00 87.50 167 GLN A C 1
ATOM 1329 O O . GLN A 1 167 ? -8.520 21.793 18.003 1.00 87.50 167 GLN A O 1
ATOM 1334 N N . LYS A 1 168 ? -9.563 21.073 16.147 1.00 87.62 168 LYS A N 1
ATOM 1335 C CA . LYS A 1 168 ? -10.108 22.375 15.729 1.00 87.62 168 LYS A CA 1
ATOM 1336 C C . LYS A 1 168 ? -11.597 22.533 16.033 1.00 87.62 168 LYS A C 1
ATOM 1338 O O . LYS A 1 168 ? -12.155 23.599 15.793 1.00 87.62 168 LYS A O 1
ATOM 1343 N N . THR A 1 169 ? -12.254 21.482 16.512 1.00 87.88 169 THR A N 1
ATOM 1344 C CA . THR A 1 169 ? -13.710 21.434 16.665 1.00 87.88 169 THR A CA 1
ATOM 1345 C C . THR A 1 169 ? -14.091 20.868 18.026 1.00 87.88 169 THR A C 1
ATOM 1347 O O . THR A 1 169 ? -13.319 20.163 18.668 1.00 87.88 169 THR A O 1
ATOM 1350 N N . ARG A 1 170 ? -15.297 21.192 18.497 1.00 88.62 170 ARG A N 1
ATOM 1351 C CA . ARG A 1 170 ? -15.884 20.483 19.639 1.00 88.62 170 ARG A CA 1
ATOM 1352 C C . ARG A 1 170 ? -16.437 19.153 19.151 1.00 88.62 170 ARG A C 1
ATOM 1354 O O . ARG A 1 170 ? -17.036 19.104 18.083 1.00 88.62 170 ARG A O 1
ATOM 1361 N N . PHE A 1 171 ? -16.292 18.109 19.948 1.00 91.94 171 PHE A N 1
ATOM 1362 C CA . PHE A 1 171 ? -16.776 16.777 19.616 1.00 91.94 171 PHE A CA 1
ATOM 1363 C C . PHE A 1 171 ? -17.348 16.093 20.858 1.00 91.94 171 PHE A C 1
ATOM 1365 O O . PHE A 1 171 ? -17.057 16.484 21.989 1.00 91.94 171 PHE A O 1
ATOM 1372 N N . ALA A 1 172 ? -18.162 15.070 20.637 1.00 91.06 172 ALA A N 1
ATOM 1373 C CA . ALA A 1 172 ? -18.609 14.140 21.662 1.00 91.06 172 ALA A CA 1
ATOM 1374 C C . ALA A 1 172 ? -17.945 12.782 21.429 1.00 91.06 172 ALA A C 1
ATOM 1376 O O . ALA A 1 172 ? -17.676 12.405 20.288 1.00 91.06 172 ALA A O 1
ATOM 1377 N N . LEU A 1 173 ? -17.685 12.054 22.510 1.00 91.25 173 LEU A N 1
ATOM 1378 C CA . LEU A 1 173 ? -17.183 10.689 22.449 1.00 91.25 173 LEU A CA 1
ATOM 1379 C C . LEU A 1 173 ? -18.243 9.741 22.977 1.00 91.25 173 LEU A C 1
ATOM 1381 O O . LEU A 1 173 ? -18.866 10.010 24.003 1.00 91.25 173 LEU A O 1
ATOM 1385 N N . GLN A 1 174 ? -18.390 8.621 22.290 1.00 90.06 174 GLN A N 1
ATOM 1386 C CA . GLN A 1 174 ? -19.149 7.479 22.748 1.00 90.06 174 GLN A CA 1
ATOM 1387 C C . GLN A 1 174 ? -18.184 6.314 22.912 1.00 90.06 174 GLN A C 1
ATOM 1389 O O . GLN A 1 174 ? -17.423 5.993 22.000 1.00 90.06 174 GLN A O 1
ATOM 1394 N N . MET A 1 175 ? -18.203 5.718 24.096 1.00 88.94 175 MET A N 1
ATOM 1395 C CA . MET A 1 175 ? -17.420 4.537 24.424 1.00 88.94 175 MET A CA 1
ATOM 1396 C C . MET A 1 175 ? -18.379 3.368 24.569 1.00 88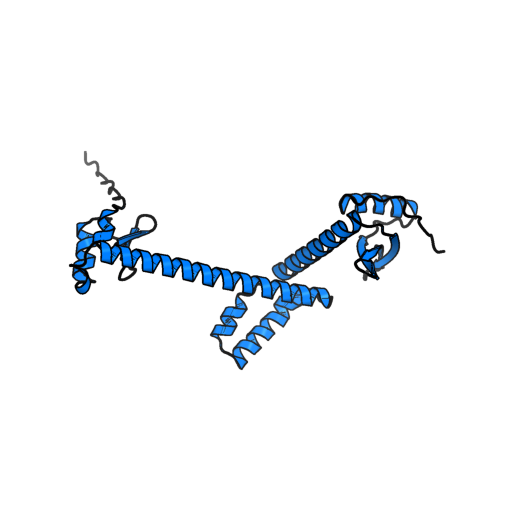.94 175 MET A C 1
ATOM 1398 O O . MET A 1 175 ? -19.414 3.518 25.217 1.00 88.94 175 MET A O 1
ATOM 1402 N N . ASP A 1 176 ? -18.036 2.245 23.959 1.00 87.62 176 ASP A N 1
ATOM 1403 C CA . ASP A 1 176 ? -18.834 1.028 24.008 1.00 87.62 176 ASP A CA 1
ATOM 1404 C C . ASP A 1 176 ? -17.931 -0.192 24.186 1.00 87.62 176 ASP A C 1
ATOM 1406 O O . ASP A 1 176 ? -16.807 -0.231 23.672 1.00 87.62 176 ASP A O 1
ATOM 1410 N N . GLU A 1 177 ? -18.421 -1.172 24.936 1.00 87.75 177 GLU A N 1
ATOM 1411 C CA . GLU A 1 177 ? -17.779 -2.475 25.076 1.00 87.75 177 GLU A CA 1
ATOM 1412 C C . GLU A 1 177 ? -18.415 -3.438 24.075 1.00 87.75 177 GLU A C 1
ATOM 1414 O O . GLU A 1 177 ? -19.632 -3.593 24.024 1.00 87.75 177 GLU A O 1
ATOM 1419 N N . SER A 1 178 ? -17.588 -4.096 23.271 1.00 88.38 178 SER A N 1
ATOM 1420 C CA . SER A 1 178 ? -18.029 -5.095 22.302 1.00 88.38 178 SER A CA 1
ATOM 1421 C C . SER A 1 178 ? -17.139 -6.334 22.382 1.00 88.38 178 SER A C 1
ATOM 1423 O O . SER A 1 178 ? -16.236 -6.410 23.216 1.00 88.38 178 SER A O 1
ATOM 1425 N N . THR A 1 179 ? -17.367 -7.310 21.512 1.00 88.31 179 THR A N 1
ATOM 1426 C CA . THR A 1 179 ? -16.559 -8.531 21.420 1.00 88.31 179 THR A CA 1
ATOM 1427 C C . THR A 1 179 ? -16.026 -8.705 20.008 1.00 88.31 179 THR A C 1
ATOM 1429 O O . THR A 1 179 ? -16.760 -8.502 19.039 1.00 88.31 179 THR A O 1
ATOM 1432 N N . ASP A 1 180 ? -14.762 -9.097 19.874 1.00 86.69 180 ASP A N 1
ATOM 1433 C CA . ASP A 1 180 ? -14.203 -9.471 18.577 1.00 86.69 180 ASP A CA 1
ATOM 1434 C C . ASP A 1 180 ? -14.710 -10.847 18.099 1.00 86.69 180 ASP A C 1
ATOM 1436 O O . ASP A 1 180 ? -15.500 -11.523 18.761 1.00 86.69 180 ASP A O 1
ATOM 1440 N N . VAL A 1 181 ? -14.244 -11.284 16.925 1.00 84.75 181 VAL A N 1
ATOM 1441 C CA . VAL A 1 181 ? -14.619 -12.584 16.335 1.00 84.75 181 VAL A CA 1
ATOM 1442 C C . VAL A 1 181 ? -14.170 -13.795 17.164 1.00 84.75 181 VAL A C 1
ATOM 1444 O O . VAL A 1 181 ? -14.670 -14.895 16.942 1.00 84.75 181 VAL A O 1
ATOM 1447 N N . ALA A 1 182 ? -13.237 -13.611 18.102 1.00 88.81 182 ALA A N 1
ATOM 1448 C CA . ALA A 1 182 ? -12.777 -14.630 19.040 1.00 88.81 182 ALA A CA 1
ATOM 1449 C C . ALA A 1 182 ? -13.499 -14.547 20.402 1.00 88.81 182 ALA A C 1
ATOM 1451 O O . ALA A 1 182 ? -13.193 -15.331 21.300 1.00 88.81 182 ALA A O 1
ATOM 1452 N N . GLY A 1 183 ? -14.457 -13.625 20.562 1.00 84.75 183 GLY A N 1
ATOM 1453 C CA . GLY A 1 183 ? -15.190 -13.401 21.807 1.00 84.75 183 GLY A CA 1
ATOM 1454 C C . GLY A 1 183 ? -14.408 -12.608 22.858 1.00 84.75 183 GLY A C 1
ATOM 1455 O O . GLY A 1 183 ? -14.821 -12.572 24.016 1.00 84.75 183 GLY A O 1
ATOM 1456 N N . LEU A 1 184 ? -13.285 -11.982 22.493 1.00 87.06 184 LEU A N 1
ATOM 1457 C CA . LEU A 1 184 ? -12.499 -11.154 23.404 1.00 87.06 184 LEU A CA 1
ATOM 1458 C C . LEU A 1 184 ? -13.099 -9.752 23.498 1.00 87.06 184 LEU A C 1
ATOM 1460 O O . LEU A 1 184 ? -13.489 -9.165 22.487 1.00 87.06 184 LEU A O 1
ATOM 1464 N N . ALA A 1 185 ? -13.137 -9.204 24.712 1.00 88.31 185 ALA A N 1
ATOM 1465 C CA . ALA A 1 185 ? -13.660 -7.868 24.956 1.00 88.31 185 ALA A CA 1
ATOM 1466 C C . ALA A 1 185 ? -12.813 -6.803 24.236 1.00 88.31 185 ALA A C 1
ATOM 1468 O O . ALA A 1 185 ? -11.582 -6.770 24.343 1.00 88.31 185 ALA A O 1
ATOM 1469 N N . ILE A 1 186 ? -13.481 -5.902 23.522 1.00 89.69 186 ILE A N 1
ATOM 1470 C CA . ILE A 1 186 ? -12.882 -4.768 22.821 1.00 89.69 186 ILE A CA 1
ATOM 1471 C C . ILE A 1 186 ? -13.564 -3.470 23.250 1.00 89.69 186 ILE A C 1
ATOM 1473 O O . ILE A 1 186 ? -14.777 -3.405 23.430 1.00 89.69 186 ILE A O 1
ATOM 1477 N N . LEU A 1 187 ? -12.769 -2.413 23.381 1.00 89.44 187 LEU A N 1
ATOM 1478 C CA . LEU A 1 187 ? -13.249 -1.055 23.580 1.00 89.44 187 LEU A CA 1
ATOM 1479 C C . LEU A 1 187 ? -13.380 -0.365 22.224 1.00 89.44 187 LEU A C 1
ATOM 1481 O O . LEU A 1 187 ? -12.376 -0.147 21.533 1.00 89.44 187 LEU A O 1
ATOM 1485 N N . LEU A 1 188 ? -14.603 0.027 21.887 1.00 90.38 188 LEU A N 1
ATOM 1486 C CA . LEU A 1 188 ? -14.917 0.882 20.754 1.00 90.38 188 LEU A CA 1
ATOM 1487 C C . LEU A 1 188 ? -15.058 2.323 21.232 1.00 90.38 188 LEU A C 1
ATOM 1489 O O . LEU A 1 188 ? -15.736 2.612 22.215 1.00 90.38 188 LEU A O 1
ATOM 1493 N N . VAL A 1 189 ? -14.414 3.244 20.522 1.00 91.19 189 VAL A N 1
ATOM 1494 C CA . VAL A 1 189 ? -14.573 4.679 20.748 1.00 91.19 189 VAL A CA 1
ATOM 1495 C C . VAL A 1 189 ? -14.975 5.337 19.444 1.00 91.19 189 VAL A C 1
ATOM 1497 O O . VAL A 1 189 ? -14.187 5.399 18.498 1.00 91.19 189 VAL A O 1
ATOM 1500 N N . ILE A 1 190 ? -16.196 5.855 19.420 1.00 91.62 190 ILE A N 1
ATOM 1501 C CA . ILE A 1 190 ? -16.763 6.611 18.308 1.00 91.62 190 ILE A CA 1
ATOM 1502 C C . ILE A 1 190 ? -16.725 8.090 18.677 1.00 91.62 190 ILE A C 1
ATOM 1504 O O . ILE A 1 190 ? -16.998 8.477 19.815 1.00 91.62 190 ILE A O 1
ATOM 1508 N N . VAL A 1 191 ? -16.365 8.928 17.713 1.00 93.25 191 VAL A N 1
ATOM 1509 C CA . VAL A 1 191 ? -16.347 10.378 17.865 1.00 93.25 191 VAL A CA 1
ATOM 1510 C C . VAL A 1 191 ? -17.390 11.008 16.960 1.00 93.25 191 VAL A C 1
ATOM 1512 O O . VAL A 1 191 ? -17.447 10.705 15.773 1.00 93.25 191 VAL A O 1
ATOM 1515 N N . ARG A 1 192 ? -18.191 11.914 17.520 1.00 95.19 192 ARG A N 1
ATOM 1516 C CA . ARG A 1 192 ? -19.172 12.718 16.790 1.00 95.19 192 ARG A CA 1
ATOM 1517 C C . ARG A 1 192 ? -18.739 14.175 16.780 1.00 95.19 192 ARG A C 1
ATOM 1519 O O . ARG A 1 192 ? -18.576 14.770 17.844 1.00 95.19 192 ARG A O 1
ATOM 1526 N N . TYR A 1 193 ? -18.582 14.769 15.604 1.00 93.44 193 TYR A N 1
ATOM 1527 C CA . TYR A 1 193 ? -18.054 16.127 15.457 1.00 93.44 193 TYR A CA 1
ATOM 1528 C C . TYR A 1 193 ? -18.729 16.885 14.298 1.00 93.44 193 TYR A C 1
ATOM 1530 O O . TYR A 1 193 ? -19.199 16.260 13.344 1.00 93.44 193 TYR A O 1
ATOM 1538 N N . PRO A 1 194 ? -18.842 18.225 14.369 1.00 93.62 194 PRO A N 1
ATOM 1539 C CA . PRO A 1 194 ? -19.328 19.026 13.257 1.00 93.62 194 PRO A CA 1
ATOM 1540 C C . PRO A 1 194 ? -18.255 19.086 12.167 1.00 93.62 194 PRO A C 1
ATOM 1542 O O . PRO A 1 194 ? -17.100 19.428 12.430 1.00 93.62 194 PRO A O 1
ATOM 1545 N N . TYR A 1 195 ? -18.640 18.775 10.936 1.00 92.94 195 TYR A N 1
ATOM 1546 C CA . TYR A 1 195 ? -17.777 18.882 9.769 1.00 92.94 195 TYR A CA 1
ATOM 1547 C C . TYR A 1 195 ? -18.584 19.382 8.579 1.00 92.94 195 TYR A C 1
ATOM 1549 O O . TYR A 1 195 ? -19.623 18.812 8.229 1.00 92.94 195 TYR A O 1
ATOM 1557 N N . GLU A 1 196 ? -18.098 20.465 7.975 1.00 89.56 196 GLU A N 1
ATOM 1558 C CA . GLU A 1 196 ? -18.831 21.215 6.954 1.00 89.56 196 GLU A CA 1
ATOM 1559 C C . GLU A 1 196 ? -20.220 21.626 7.481 1.00 89.56 196 GLU A C 1
ATOM 1561 O O . GLU A 1 196 ? -20.314 22.335 8.482 1.00 89.56 196 GLU A O 1
ATOM 1566 N N . SER A 1 197 ? -21.298 21.176 6.836 1.00 92.50 197 SER A N 1
ATOM 1567 C CA . SER A 1 197 ? -22.687 21.512 7.179 1.00 92.50 197 SER A CA 1
ATOM 1568 C C . SER A 1 197 ? -23.436 20.377 7.890 1.00 92.50 197 SER A C 1
ATOM 1570 O O . SER A 1 197 ? -24.662 20.404 7.959 1.00 92.50 197 SER A O 1
ATOM 1572 N N . SER A 1 198 ? -22.735 19.353 8.395 1.00 94.31 198 SER A N 1
ATOM 1573 C CA . SER A 1 198 ? -23.358 18.189 9.043 1.00 94.31 198 SER A CA 1
ATOM 1574 C C . SER A 1 198 ? -22.545 17.672 10.232 1.00 94.31 198 SER A C 1
ATOM 1576 O O . SER A 1 198 ? -21.372 18.000 10.395 1.00 94.31 198 SER A O 1
ATOM 1578 N N . PHE A 1 199 ? -23.162 16.843 11.074 1.00 94.12 199 PHE A N 1
ATOM 1579 C CA . PHE A 1 199 ? -22.415 16.050 12.049 1.00 94.12 199 PHE A CA 1
ATOM 1580 C C . PHE A 1 199 ? -21.907 14.772 11.387 1.00 94.12 199 PHE A C 1
ATOM 1582 O O . PHE A 1 199 ? -22.657 14.097 10.680 1.00 94.12 199 PHE A O 1
ATOM 1589 N N . LYS A 1 200 ? -20.637 14.450 11.625 1.00 94.94 200 LYS A N 1
ATOM 1590 C CA . LYS A 1 200 ? -20.002 13.201 11.205 1.00 94.94 200 LYS A CA 1
ATOM 1591 C C . LYS A 1 200 ? -19.693 12.349 12.424 1.00 94.94 200 LYS A C 1
ATOM 1593 O O . LYS A 1 200 ? -19.446 12.883 13.507 1.00 94.94 200 LYS A O 1
ATOM 1598 N N . GLU A 1 201 ? -19.736 11.042 12.220 1.00 94.88 201 GLU A N 1
ATOM 1599 C CA . GLU A 1 201 ? -19.389 10.033 13.212 1.00 94.88 201 GLU A CA 1
ATOM 1600 C C . GLU A 1 201 ? -18.318 9.128 12.614 1.00 94.88 201 GLU A C 1
ATOM 1602 O O . GLU A 1 201 ? -18.502 8.605 11.518 1.00 94.88 201 GLU A O 1
ATOM 1607 N N . ASP A 1 202 ? -17.206 8.971 13.328 1.00 92.94 202 ASP A N 1
ATOM 1608 C CA . ASP A 1 202 ? -16.077 8.141 12.909 1.00 92.94 202 ASP A CA 1
ATOM 1609 C C . ASP A 1 202 ? -15.556 7.306 14.081 1.00 92.94 202 ASP A C 1
ATOM 1611 O O . ASP A 1 202 ? -15.675 7.681 15.251 1.00 92.94 202 ASP A O 1
ATOM 1615 N N . MET A 1 203 ? -14.931 6.169 13.774 1.00 90.56 203 MET A N 1
ATOM 1616 C CA . MET A 1 203 ? -14.260 5.347 14.779 1.00 90.56 203 MET A CA 1
ATOM 1617 C C . MET A 1 203 ? -12.884 5.938 15.104 1.00 90.56 203 MET A C 1
ATOM 1619 O O . MET A 1 203 ? -11.974 5.930 14.276 1.00 90.56 203 MET A O 1
ATOM 1623 N N . LEU A 1 204 ? -12.713 6.420 16.334 1.00 90.31 204 LEU A N 1
ATOM 1624 C CA . LEU A 1 204 ? -11.447 6.966 16.822 1.00 90.31 204 LEU A CA 1
ATOM 1625 C C . LEU A 1 204 ? -10.479 5.857 17.251 1.00 90.31 204 LEU A C 1
ATOM 1627 O O . LEU A 1 204 ? -9.265 5.961 17.050 1.00 90.31 204 LEU A O 1
ATOM 1631 N N . MET A 1 205 ? -11.010 4.807 17.879 1.00 87.38 205 MET A N 1
ATOM 1632 C CA . MET A 1 205 ? -10.229 3.687 18.391 1.00 87.38 205 MET A CA 1
ATOM 1633 C C . MET A 1 205 ? -11.075 2.415 18.460 1.00 87.38 205 MET A C 1
ATOM 1635 O O . MET A 1 205 ? -12.232 2.451 18.864 1.00 87.38 205 MET A O 1
ATOM 1639 N N . CYS A 1 206 ? -10.443 1.294 18.132 1.00 88.56 206 CYS A N 1
ATOM 1640 C CA . CYS A 1 206 ? -10.876 -0.049 18.490 1.00 88.56 206 CYS A CA 1
ATOM 1641 C C . CYS A 1 206 ? -9.660 -0.741 19.112 1.00 88.56 206 CYS A C 1
ATOM 1643 O O . CYS A 1 206 ? -8.565 -0.701 18.541 1.00 88.56 206 CYS A O 1
ATOM 1645 N N . SER A 1 207 ? -9.775 -1.256 20.333 1.00 88.06 207 SER A N 1
ATOM 1646 C CA . SER A 1 207 ? -8.640 -1.872 21.027 1.00 88.06 207 SER A CA 1
ATOM 1647 C C . SER A 1 207 ? -9.086 -2.988 21.960 1.00 88.06 207 SER A C 1
ATOM 1649 O O . SER A 1 207 ? -10.088 -2.811 22.648 1.00 88.06 207 SER A O 1
ATOM 1651 N N . PRO A 1 208 ? -8.328 -4.095 22.044 1.00 87.88 208 PRO A N 1
ATOM 1652 C CA . PRO A 1 208 ? -8.624 -5.153 22.996 1.00 87.88 208 PRO A CA 1
ATOM 1653 C C . PRO A 1 208 ? -8.539 -4.622 24.427 1.00 87.88 208 PRO A C 1
ATOM 1655 O O . PRO A 1 208 ? -7.672 -3.791 24.747 1.00 87.88 208 PRO A O 1
ATOM 1658 N N . LEU A 1 209 ? -9.453 -5.102 25.266 1.00 85.44 209 LEU A N 1
ATOM 1659 C CA . LEU A 1 209 ? -9.454 -4.879 26.702 1.00 85.44 209 LEU A CA 1
ATOM 1660 C C . LEU A 1 209 ? -8.664 -6.010 27.379 1.00 85.44 209 LEU A C 1
ATOM 1662 O O . LEU A 1 209 ? -8.891 -7.178 27.072 1.00 85.44 209 LEU A O 1
ATOM 1666 N N . PRO A 1 210 ? -7.707 -5.689 28.267 1.00 75.69 210 PRO A N 1
ATOM 1667 C CA . PRO A 1 210 ? -6.775 -6.683 28.782 1.00 75.69 210 PRO A CA 1
ATOM 1668 C C . PRO A 1 210 ? -7.423 -7.786 29.629 1.00 75.69 210 PRO A C 1
ATOM 1670 O O . PRO A 1 210 ? -6.995 -8.918 29.467 1.00 75.69 210 PRO A O 1
ATOM 1673 N N . THR A 1 211 ? -8.428 -7.496 30.468 1.00 69.44 211 THR A N 1
ATOM 1674 C CA . THR A 1 211 ? -9.236 -8.520 31.182 1.00 69.44 211 THR A CA 1
ATOM 1675 C C . THR A 1 211 ? -10.415 -7.926 31.953 1.00 69.44 211 THR A C 1
ATOM 1677 O O . THR A 1 211 ? -11.498 -8.500 31.965 1.00 69.44 211 THR A O 1
ATOM 1680 N N . ASN A 1 212 ? -10.208 -6.803 32.637 1.00 67.44 212 ASN A N 1
ATOM 1681 C CA . ASN A 1 212 ? -11.196 -6.255 33.559 1.00 67.44 212 ASN A CA 1
ATOM 1682 C C . ASN A 1 212 ? -12.054 -5.201 32.849 1.00 67.44 212 ASN A C 1
ATOM 1684 O O . ASN A 1 212 ? -11.535 -4.260 32.249 1.00 67.44 212 ASN A O 1
ATOM 1688 N N . THR A 1 213 ? -13.370 -5.348 32.947 1.00 68.12 213 THR A N 1
ATOM 1689 C CA . THR A 1 213 ? -14.363 -4.500 32.266 1.00 68.12 213 THR A CA 1
ATOM 1690 C C . THR A 1 213 ? -15.069 -3.551 33.238 1.00 68.12 213 THR A C 1
ATOM 1692 O O . THR A 1 213 ? -16.187 -3.095 33.008 1.00 68.12 213 THR A O 1
ATOM 1695 N N . THR A 1 214 ? -14.424 -3.221 34.364 1.00 79.69 214 THR A N 1
ATOM 1696 C CA . THR A 1 214 ? -14.962 -2.209 35.279 1.00 79.69 214 THR A CA 1
ATOM 1697 C C . THR A 1 214 ? -14.883 -0.828 34.622 1.00 79.69 214 THR A C 1
ATOM 1699 O O . THR A 1 214 ? -13.919 -0.499 33.924 1.00 79.69 214 THR A O 1
ATOM 1702 N N . GLY A 1 215 ? -15.899 0.013 34.843 1.00 76.56 215 GLY A N 1
ATOM 1703 C CA . GLY A 1 215 ? -15.973 1.334 34.204 1.00 76.56 215 GLY A CA 1
ATOM 1704 C C . GLY A 1 215 ? -14.759 2.232 34.491 1.00 76.56 215 GLY A C 1
ATOM 1705 O O . GLY A 1 215 ? -14.328 2.983 33.617 1.00 76.56 215 GLY A O 1
ATOM 1706 N N . GLU A 1 216 ? -14.163 2.116 35.681 1.00 79.12 216 GLU A N 1
ATOM 1707 C CA . GLU A 1 216 ? -12.962 2.865 36.079 1.00 79.12 216 GLU A CA 1
ATOM 1708 C C . GLU A 1 216 ? -11.711 2.435 35.295 1.00 79.12 216 GLU A C 1
ATOM 1710 O O . GLU A 1 216 ? -10.910 3.271 34.857 1.00 79.12 216 GLU A O 1
ATOM 1715 N N . GLU A 1 217 ? -11.550 1.133 35.059 1.00 79.62 217 GLU A N 1
ATOM 1716 C CA . GLU A 1 217 ? -10.423 0.605 34.293 1.00 79.62 217 GLU A CA 1
ATOM 1717 C C . GLU A 1 217 ? -10.541 0.954 32.811 1.00 79.62 217 GLU A C 1
ATOM 1719 O O . GLU A 1 217 ? -9.557 1.386 32.205 1.00 79.62 217 GLU A O 1
ATOM 1724 N N . ILE A 1 218 ? -11.752 0.879 32.250 1.00 80.69 218 ILE A N 1
ATOM 1725 C CA . ILE A 1 218 ? -12.043 1.315 30.879 1.00 80.69 218 ILE A CA 1
ATOM 1726 C C . ILE A 1 218 ? -11.733 2.809 30.714 1.00 80.69 218 ILE A C 1
ATOM 1728 O O . ILE A 1 218 ? -11.057 3.198 29.756 1.00 80.69 218 ILE A O 1
ATOM 1732 N N . GLN A 1 219 ? -12.154 3.651 31.665 1.00 79.94 219 GLN A N 1
ATOM 1733 C CA . GLN A 1 219 ? -11.851 5.084 31.656 1.00 79.94 219 GLN A CA 1
ATOM 1734 C C . GLN A 1 219 ? -10.341 5.344 31.711 1.00 79.94 219 GLN A C 1
ATOM 1736 O O . GLN A 1 219 ? -9.808 6.129 30.923 1.00 79.94 219 GLN A O 1
ATOM 1741 N N . THR A 1 220 ? -9.635 4.673 32.620 1.00 80.94 220 THR A N 1
ATOM 1742 C CA . THR A 1 220 ? -8.186 4.831 32.790 1.00 80.94 220 THR A CA 1
ATOM 1743 C C . THR A 1 220 ? -7.425 4.369 31.547 1.00 80.94 220 THR A C 1
ATOM 1745 O O . THR A 1 220 ? -6.494 5.039 31.090 1.00 80.94 220 THR A O 1
ATOM 1748 N N . TYR A 1 221 ? -7.828 3.240 30.965 1.00 83.06 221 TYR A N 1
ATOM 1749 C CA . TYR A 1 221 ? -7.256 2.707 29.734 1.00 83.06 221 TYR A CA 1
ATOM 1750 C C . TYR A 1 221 ? -7.466 3.665 28.558 1.00 83.06 221 TYR A C 1
ATOM 1752 O O . TYR A 1 221 ? -6.520 3.982 27.830 1.00 83.06 221 TYR A O 1
ATOM 1760 N N . PHE A 1 222 ? -8.682 4.193 28.420 1.00 83.56 222 PHE A N 1
ATOM 1761 C CA . PHE A 1 222 ? -9.018 5.183 27.409 1.00 83.56 222 PHE A CA 1
ATOM 1762 C C . PHE A 1 222 ? -8.172 6.451 27.532 1.00 83.56 222 PHE A C 1
ATOM 1764 O O . PHE A 1 222 ? -7.577 6.872 26.541 1.00 83.56 222 PHE A O 1
ATOM 1771 N N . LEU A 1 223 ? -8.049 7.026 28.733 1.00 80.94 223 LEU A N 1
ATOM 1772 C CA . LEU A 1 223 ? -7.243 8.230 28.960 1.00 80.94 223 LEU A CA 1
ATOM 1773 C C . LEU A 1 223 ? -5.773 8.015 28.573 1.00 80.94 223 LEU A C 1
ATOM 1775 O O . LEU A 1 223 ? -5.174 8.867 27.916 1.00 80.94 223 LEU A O 1
ATOM 1779 N N . LYS A 1 224 ? -5.194 6.851 28.890 1.00 80.88 224 LYS A N 1
ATOM 1780 C CA . LYS A 1 224 ? -3.829 6.501 28.458 1.00 80.88 224 LYS A CA 1
ATOM 1781 C C . LYS A 1 224 ? -3.718 6.418 26.934 1.00 80.88 224 LYS A C 1
ATOM 1783 O O . LYS A 1 224 ? -2.763 6.930 26.349 1.00 80.88 224 LYS A O 1
ATOM 1788 N N . LYS A 1 225 ? -4.694 5.787 26.278 1.00 78.50 225 LYS A N 1
ATOM 1789 C CA . LYS A 1 225 ? -4.693 5.610 24.822 1.00 78.50 225 LYS A CA 1
ATOM 1790 C C . LYS A 1 225 ? -4.945 6.910 24.072 1.00 78.50 225 LYS A C 1
ATOM 1792 O O . LYS A 1 225 ? -4.233 7.173 23.110 1.00 78.50 225 LYS A O 1
ATOM 1797 N N . ILE A 1 226 ? -5.882 7.749 24.495 1.00 75.75 226 ILE A N 1
ATOM 1798 C CA . ILE A 1 226 ? -6.185 8.991 23.778 1.00 75.75 226 ILE A CA 1
ATOM 1799 C C . ILE A 1 226 ? -5.032 9.996 23.843 1.00 75.75 226 ILE A C 1
ATOM 1801 O O . ILE A 1 226 ? -4.759 10.655 22.846 1.00 75.75 226 ILE A O 1
ATOM 1805 N N . ILE A 1 227 ? -4.263 10.019 24.940 1.00 66.69 227 ILE A N 1
ATOM 1806 C CA . ILE A 1 227 ? -2.999 10.772 25.015 1.00 66.69 227 ILE A CA 1
ATOM 1807 C C . ILE A 1 227 ? -2.013 10.295 23.934 1.00 66.69 227 ILE A C 1
ATOM 1809 O O . ILE A 1 227 ? -1.344 11.112 23.303 1.00 66.69 227 ILE A O 1
ATOM 1813 N N . SER A 1 228 ? -1.953 8.984 23.670 1.00 65.06 228 SER A N 1
ATOM 1814 C CA . SER A 1 228 ? -1.105 8.412 22.611 1.00 65.06 228 SER A CA 1
ATOM 1815 C C . SER A 1 228 ? -1.617 8.661 21.183 1.00 65.06 228 SER A C 1
ATOM 1817 O O . SER A 1 228 ? -0.846 8.554 20.233 1.00 65.06 228 SER A O 1
ATOM 1819 N N . VAL A 1 229 ? -2.899 9.006 21.008 1.00 64.00 229 VAL A N 1
ATOM 1820 C CA . VAL A 1 229 ? -3.509 9.313 19.697 1.00 64.00 229 VAL A CA 1
ATOM 1821 C C . VAL A 1 229 ? -3.143 10.731 19.217 1.00 64.00 229 VAL A C 1
ATOM 1823 O O . VAL A 1 229 ? -3.248 11.023 18.029 1.00 64.00 229 VAL A O 1
ATOM 1826 N N . GLY A 1 230 ? -2.635 11.583 20.112 1.00 60.66 230 GLY A N 1
ATOM 1827 C CA . GLY A 1 230 ? -2.230 12.964 19.853 1.00 60.66 230 GLY A CA 1
ATOM 1828 C C . GLY A 1 230 ? -2.816 13.896 20.913 1.00 60.66 230 GLY A C 1
ATOM 1829 O O . GLY A 1 230 ? -3.715 13.511 21.656 1.00 60.66 230 GLY A O 1
ATOM 1830 N N . ARG A 1 231 ? -2.327 15.141 21.009 1.00 58.97 231 ARG A N 1
ATOM 1831 C CA . ARG A 1 231 ? -2.923 16.147 21.907 1.00 58.97 231 ARG A CA 1
ATOM 1832 C C . ARG A 1 231 ? -4.327 16.507 21.410 1.00 58.97 231 ARG A C 1
ATOM 1834 O O . ARG A 1 231 ? -4.485 17.440 20.629 1.00 58.97 231 ARG A O 1
ATOM 1841 N N . ILE A 1 232 ? -5.327 15.748 21.835 1.00 59.88 232 ILE A N 1
ATOM 1842 C CA . ILE A 1 232 ? -6.740 16.092 21.721 1.00 59.88 232 ILE A CA 1
ATOM 1843 C C . ILE A 1 232 ? -7.133 16.698 23.069 1.00 59.88 232 ILE A C 1
ATOM 1845 O O . ILE A 1 232 ? -7.031 16.041 24.105 1.00 59.88 232 ILE A O 1
ATOM 1849 N N . ALA A 1 233 ? -7.529 17.971 23.076 1.00 53.56 233 ALA A N 1
ATOM 1850 C CA . ALA A 1 233 ? -7.979 18.637 24.291 1.00 53.56 233 ALA A CA 1
ATOM 1851 C C . ALA A 1 233 ? -9.367 18.104 24.680 1.00 53.56 233 ALA A C 1
ATOM 1853 O O . ALA A 1 233 ? -10.384 18.539 24.147 1.00 53.56 233 ALA A O 1
ATOM 1854 N N . LEU A 1 234 ? -9.412 17.148 25.608 1.00 51.72 234 LEU A N 1
ATOM 1855 C CA . LEU A 1 234 ? -10.659 16.670 26.200 1.00 51.72 234 LEU A CA 1
ATOM 1856 C C . LEU A 1 234 ? -11.166 17.714 27.199 1.00 51.72 234 LEU A C 1
ATOM 1858 O O . LEU A 1 234 ? -10.772 17.720 28.362 1.00 51.72 234 LEU A O 1
ATOM 1862 N N . THR A 1 235 ? -12.031 18.621 26.753 1.00 41.62 235 THR A N 1
ATOM 1863 C CA . THR A 1 235 ? -12.817 19.449 27.677 1.00 41.62 235 THR A CA 1
ATOM 1864 C C . THR A 1 235 ? -14.044 18.635 28.080 1.00 41.62 235 THR A C 1
ATOM 1866 O O . THR A 1 235 ? -14.952 18.479 27.277 1.00 41.62 235 THR A O 1
ATOM 1869 N N . PHE A 1 236 ? -13.992 18.038 29.279 1.00 35.25 236 PHE A N 1
ATOM 1870 C CA . PHE A 1 236 ? -15.048 17.277 29.970 1.00 35.25 236 PHE A CA 1
ATOM 1871 C C . PHE A 1 236 ? -16.120 16.640 29.067 1.00 35.25 236 PHE A C 1
ATOM 1873 O O . PHE A 1 236 ? -17.175 17.212 28.803 1.00 35.25 236 PHE A O 1
ATOM 1880 N N . VAL A 1 237 ? -15.861 15.400 28.647 1.00 38.16 237 VAL A N 1
ATOM 1881 C CA . VAL A 1 237 ? -16.886 14.521 28.071 1.00 38.16 237 VAL A CA 1
ATOM 1882 C C . VAL A 1 237 ? -17.769 14.041 29.218 1.00 38.16 237 VAL A C 1
ATOM 1884 O O . VAL A 1 237 ? -17.301 13.363 30.132 1.00 38.16 237 VAL A O 1
ATOM 1887 N N . GLN A 1 238 ? -19.046 14.404 29.183 1.00 35.22 238 GLN A N 1
ATOM 1888 C CA . GLN A 1 238 ? -20.040 13.886 30.111 1.00 35.22 238 GLN A CA 1
ATOM 1889 C C . GLN A 1 238 ? -20.314 12.424 29.729 1.00 35.22 238 GLN A C 1
ATOM 1891 O O . GLN A 1 238 ? -20.937 12.153 28.705 1.00 35.22 238 GLN A O 1
ATOM 1896 N N . MET A 1 239 ? -19.786 11.478 30.511 1.00 36.31 239 MET A N 1
ATOM 1897 C CA . MET A 1 239 ? -20.046 10.053 30.306 1.00 36.31 239 MET A CA 1
ATOM 1898 C C . MET A 1 239 ? -21.510 9.751 30.630 1.00 36.31 239 MET A C 1
ATOM 1900 O O . MET A 1 239 ? -21.896 9.647 31.793 1.00 36.31 239 MET A O 1
ATOM 1904 N N . GLY A 1 240 ? -22.341 9.632 29.599 1.00 37.78 240 GLY A N 1
ATOM 1905 C CA . GLY A 1 240 ? -23.682 9.079 29.732 1.00 37.78 240 GLY A CA 1
ATOM 1906 C C . GLY A 1 240 ? -23.601 7.559 29.797 1.00 37.78 240 GLY A C 1
ATOM 1907 O O . GLY A 1 240 ? -23.451 6.914 28.766 1.00 37.78 240 GLY A O 1
ATOM 1908 N N . SER A 1 241 ? -23.700 6.986 30.997 1.00 29.89 241 SER A N 1
ATOM 1909 C CA . SER A 1 241 ? -23.911 5.546 31.172 1.00 29.89 241 SER A CA 1
ATOM 1910 C C . SER A 1 241 ? -25.349 5.210 30.766 1.00 29.89 241 SER A C 1
ATOM 1912 O O . SER A 1 241 ? -26.294 5.735 31.358 1.00 29.89 241 SER A O 1
ATOM 1914 N N . ARG A 1 242 ? -25.532 4.361 29.748 1.00 37.97 242 ARG A N 1
ATOM 1915 C CA . ARG A 1 242 ? -26.806 3.663 29.538 1.00 37.97 242 ARG A CA 1
ATOM 1916 C C . ARG A 1 242 ? -26.722 2.330 30.278 1.00 37.97 242 ARG A C 1
ATOM 1918 O O . ARG A 1 242 ? -25.873 1.508 29.950 1.00 37.97 242 ARG A O 1
ATOM 1925 N N . ARG A 1 243 ? -27.554 2.191 31.311 1.00 33.12 243 ARG A N 1
ATOM 1926 C CA . ARG A 1 243 ? -27.985 0.889 31.829 1.00 33.12 243 ARG A CA 1
ATOM 1927 C C . ARG A 1 243 ? -29.045 0.312 30.904 1.00 33.12 243 ARG A C 1
ATOM 1929 O O . ARG A 1 243 ? -29.780 1.135 30.308 1.00 33.12 243 ARG A O 1
#

Nearest PDB structures (foldseek):
  5npg-assembly1_A  TM=4.257E-01  e=6.906E-02  Drosophila melanogaster
  1r8y-assembly1_C  TM=5.145E-01  e=3.493E-01  Mus musculus
  7m5o-assembly1_A  TM=4.239E-01  e=2.498E-01  Biggievirus Mos11
  3ul5-assembly1_A  TM=4.207E-01  e=7.225E-01  Saccharum officinarum
  5kux-assembly1_A  TM=4.261E-01  e=2.337E+00  synthetic construct

Mean predicted aligned error: 14.1 Å

Radius of gyration: 32.57 Å; Cα contacts (8 Å, |Δi|>4): 237; chains: 1; bounding box: 97×37×78 Å

Organism: Eumeta variegata (NCBI:txid151549)

Foldseek 3Di:
DDDDDPPPPPQDADDPCLLQLQWDDDPSWTARLPPRDTDPDGNDSVVSLVCCCPVPVVCNPPGSVVSVVSVVVVVVVVVVVVVVVVVLVVVLAVVLLVVLVVCVVVVHQLQCQVPPVLVVVLVCCCVPPRNVVSVSNNPRPSHSVSSVVSNVVVVLVVLVVVLVQLQVWDKAKDWDWDADPVRFIKIWIWIWTDDDPDIDIDTNDIGTDPDDPDPVSSVVVVVVVVVVSDPRPPPDHDDDDDD

pLDDT: mean 82.83, std 15.82, range [29.89, 97.94]

Sequence (243 aa):
MSSSTVSKTKKRKYDESYISFGFLDSNGSPICMLCKLLLNSSMASAKLRRHLETVHPESKDKNKEFFFRKEEQLLETQKNMMHVTRTINEKITEVSHLVSYRIAQAGEAHTIAENLIKPCVLDTTKCMLNEKSAKHLSTVPLSNVTVSRRIHDLASYVKQELVTRLQKTRFALQMDESTDVAGLAILLVIVRYPYESSFKEDMLMCSPLPTNTTGEEIQTYFLKKIISVGRIALTFVQMGSRR